Protein AF-A0A496S2B4-F1 (afdb_monomer_lite)

Foldseek 3Di:
DACVVLVVVLVCLVVDDDQADADDDDPVVVVVVVVLVVVVVVLVDDPVCPRVVSVVVSVVSSVCSCVVSVHHYDYDAAQDWDDPDPFKIKGWLDDHPVLSVQQVVQVVVVVVDVVVDDDDDPDDPDGSVQLRFTWIFIGGRNAGAEIEREQHFQVSVCNRQPQHEYQEYEQHPLQDPRRDDLVSCLSNLYQEYERADDDDPVPPNDPRSVVSCVVSNHFYHYPYDDPQQDQPFDDPDDDDDDDDDPDDDDVPDDDHDSVRSGPPD

Sequence (265 aa):
MDSDHIGGLVNVLKNIEVEYVVLNIPSNWDKWLEKRDYFRKLSEKTIYFGKFADNLSITEELLNVIENKRIALIPLFEGEDISHNEDFLLRVLSPTFERLEAAWADEVLERAVAEEILETAKASPTTPRNDASIILELIYKNKPYALFTSDASAGVIKEAIGNTSYEFLKIPHHGSKFGLDEELIKQIRPKTAYLSVGDNPYGHPATEVLEMLKNVGAKVYCSNRTKYCKRDCKYNGFGNLCHRKDKDPRPNWKPVDSKKCLYNL

pLDDT: mean 70.05, std 22.53, range [24.16, 98.38]

Secondary structure (DSSP, 8-state):
--HHHHHHHHHHHHHS--SEEE----TTHHHHHHHHHHHHHHGGG-GGGHHHHHHHHHHHHHHHHHHHHTPEEE---TT-EEEEETTEEEEEEE--HHHHHHHHHHHHHHHHHHTT--------SS-HHHHT--EEEEEETTEEEEEE-TT--HHHHHHHHSS---SEEEPGGGG-TTT--HHHHHHH--SEEEE---S-TT-PSPHHHHHHHHHTTPEEEESS--SSS----------------SS--STT-PPP-TTT-----

Structure (mmCIF, N/CA/C/O backbone):
data_AF-A0A496S2B4-F1
#
_entry.id   AF-A0A496S2B4-F1
#
loop_
_atom_site.group_PDB
_atom_site.id
_atom_site.type_symbol
_atom_site.label_atom_id
_atom_site.label_alt_id
_atom_site.label_comp_id
_atom_site.label_asym_id
_atom_site.label_entity_id
_atom_site.label_seq_id
_atom_site.pdbx_PDB_ins_code
_atom_site.Cartn_x
_atom_site.Cartn_y
_atom_site.Cartn_z
_atom_site.occupancy
_atom_site.B_iso_or_equiv
_atom_site.auth_seq_id
_atom_site.auth_comp_id
_atom_site.auth_asym_id
_atom_site.auth_atom_id
_atom_site.pdbx_PDB_model_num
ATOM 1 N N . MET A 1 1 ? 15.412 -2.937 -7.789 1.00 47.22 1 MET A N 1
ATOM 2 C CA . MET A 1 1 ? 14.319 -3.922 -7.596 1.00 47.22 1 MET A CA 1
ATOM 3 C C . MET A 1 1 ? 14.730 -4.885 -6.494 1.00 47.22 1 MET A C 1
ATOM 5 O O . MET A 1 1 ? 15.917 -5.148 -6.407 1.00 47.22 1 MET A O 1
ATOM 9 N N . ASP A 1 2 ? 13.814 -5.312 -5.625 1.00 53.03 2 ASP A N 1
ATOM 10 C CA . ASP A 1 2 ? 14.120 -6.186 -4.480 1.00 53.03 2 ASP A CA 1
ATOM 11 C C . ASP A 1 2 ? 13.471 -7.565 -4.688 1.00 53.03 2 ASP A C 1
ATOM 13 O O . ASP A 1 2 ? 12.367 -7.680 -5.233 1.00 53.03 2 ASP A O 1
ATOM 17 N N . SER A 1 3 ? 14.208 -8.607 -4.317 1.00 49.31 3 SER A N 1
ATOM 18 C CA . SER A 1 3 ? 13.884 -10.021 -4.523 1.00 49.31 3 SER A CA 1
ATOM 19 C C . SER A 1 3 ? 12.613 -10.466 -3.792 1.00 49.31 3 SER A C 1
ATOM 21 O O . SER A 1 3 ? 11.904 -11.364 -4.251 1.00 49.31 3 SER A O 1
ATOM 23 N N . ASP A 1 4 ? 12.290 -9.810 -2.681 1.00 57.53 4 ASP A N 1
ATOM 24 C CA . ASP A 1 4 ? 11.109 -10.059 -1.859 1.00 57.53 4 ASP A CA 1
ATOM 25 C C . ASP A 1 4 ? 9.802 -9.585 -2.526 1.00 57.53 4 ASP A C 1
ATOM 27 O O . ASP A 1 4 ? 8.779 -10.271 -2.440 1.00 57.53 4 ASP A O 1
ATOM 31 N N . HIS A 1 5 ? 9.845 -8.471 -3.259 1.00 64.69 5 HIS A N 1
ATOM 32 C CA . HIS A 1 5 ? 8.698 -7.885 -3.949 1.00 64.69 5 HIS A CA 1
ATOM 33 C C . HIS A 1 5 ? 8.348 -8.652 -5.231 1.00 64.69 5 HIS A C 1
ATOM 35 O O . HIS A 1 5 ? 7.208 -9.091 -5.414 1.00 64.69 5 HIS A O 1
ATOM 41 N N . ILE A 1 6 ? 9.331 -8.860 -6.114 1.00 69.44 6 ILE A N 1
ATOM 42 C CA . ILE A 1 6 ? 9.090 -9.487 -7.424 1.00 69.44 6 ILE A CA 1
ATOM 43 C C . ILE A 1 6 ? 8.905 -11.001 -7.276 1.00 69.44 6 ILE A C 1
ATOM 45 O O . ILE A 1 6 ? 7.971 -11.560 -7.850 1.00 69.44 6 ILE A O 1
ATOM 49 N N . GLY A 1 7 ? 9.710 -11.669 -6.441 1.00 69.25 7 GLY A N 1
ATOM 50 C CA . GLY A 1 7 ? 9.592 -13.115 -6.224 1.00 69.25 7 GLY A CA 1
ATOM 51 C C . GLY A 1 7 ? 8.238 -13.518 -5.624 1.00 69.25 7 GLY A C 1
ATOM 52 O O . GLY A 1 7 ? 7.653 -14.538 -6.003 1.00 69.25 7 GLY A O 1
ATOM 53 N N . GLY A 1 8 ? 7.687 -12.684 -4.733 1.00 74.50 8 GLY A N 1
ATOM 54 C CA . GLY A 1 8 ? 6.336 -12.855 -4.200 1.00 74.50 8 GLY A CA 1
ATOM 55 C C . GLY A 1 8 ? 5.264 -12.801 -5.292 1.00 74.50 8 GLY A C 1
ATOM 56 O O . GLY A 1 8 ? 4.424 -13.704 -5.368 1.00 74.50 8 GLY A O 1
ATOM 57 N N . LEU A 1 9 ? 5.328 -11.788 -6.164 1.00 80.25 9 LEU A N 1
ATOM 58 C CA . LEU A 1 9 ? 4.404 -11.622 -7.287 1.00 80.25 9 LEU A CA 1
ATOM 59 C C . LEU A 1 9 ? 4.507 -12.783 -8.285 1.00 80.25 9 LEU A C 1
ATOM 61 O O . LEU A 1 9 ? 3.483 -13.367 -8.632 1.00 80.25 9 LEU A O 1
ATOM 65 N N . VAL A 1 10 ? 5.720 -13.198 -8.669 1.00 79.38 10 VAL A N 1
ATOM 66 C CA . VAL A 1 10 ? 5.950 -14.378 -9.525 1.00 79.38 10 VAL A CA 1
ATOM 67 C C . VAL A 1 10 ? 5.238 -15.604 -8.959 1.00 79.38 10 VAL A C 1
ATOM 69 O O . VAL A 1 10 ? 4.511 -16.303 -9.669 1.00 79.38 10 VAL A O 1
ATOM 72 N N . ASN A 1 11 ? 5.402 -15.863 -7.660 1.00 81.06 11 ASN A N 1
ATOM 73 C CA . ASN A 1 11 ? 4.759 -17.001 -7.020 1.00 81.06 11 ASN A CA 1
ATOM 74 C C . ASN A 1 11 ? 3.223 -16.884 -7.034 1.00 81.06 11 ASN A C 1
ATOM 76 O O . ASN A 1 11 ? 2.545 -17.897 -7.208 1.00 81.06 11 ASN A O 1
ATOM 80 N N . VAL A 1 12 ? 2.659 -15.685 -6.865 1.00 82.38 12 VAL A N 1
ATOM 81 C CA . VAL A 1 12 ? 1.210 -15.461 -7.007 1.00 82.38 12 VAL A CA 1
ATOM 82 C C . VAL A 1 12 ? 0.761 -15.788 -8.430 1.00 82.38 12 VAL A C 1
ATOM 84 O O . VAL A 1 12 ? -0.117 -16.634 -8.603 1.00 82.38 12 VAL A O 1
ATOM 87 N N . LEU A 1 13 ? 1.413 -15.213 -9.442 1.00 81.19 13 LEU A N 1
ATOM 88 C CA . LEU A 1 13 ? 1.039 -15.387 -10.847 1.00 81.19 13 LEU A CA 1
ATOM 89 C C . LEU A 1 13 ? 1.197 -16.822 -11.338 1.00 81.19 13 LEU A C 1
ATOM 91 O O . LEU A 1 13 ? 0.447 -17.258 -12.203 1.00 81.19 13 LEU A O 1
ATOM 95 N N . LYS A 1 14 ? 2.120 -17.605 -10.773 1.00 81.38 14 LYS A N 1
ATOM 96 C CA . LYS A 1 14 ? 2.219 -19.039 -11.079 1.00 81.38 14 LYS A CA 1
ATOM 97 C C . LYS A 1 14 ? 1.013 -19.831 -10.575 1.00 81.38 14 LYS A C 1
ATOM 99 O O . LYS A 1 14 ? 0.547 -20.722 -11.282 1.00 81.38 14 LYS A O 1
ATOM 104 N N . ASN A 1 15 ? 0.484 -19.488 -9.399 1.00 83.94 15 ASN A N 1
ATOM 105 C CA . ASN A 1 15 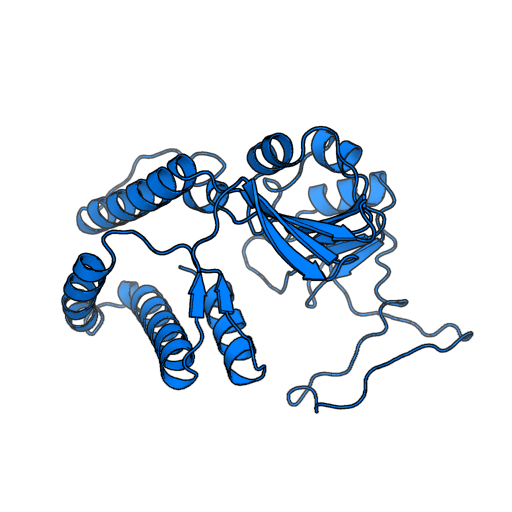? -0.509 -20.293 -8.674 1.00 83.94 15 ASN A CA 1
ATOM 106 C C . ASN A 1 15 ? -1.960 -19.784 -8.784 1.00 83.94 15 ASN A C 1
ATOM 108 O O . ASN A 1 15 ? -2.895 -20.480 -8.362 1.00 83.94 15 ASN A O 1
ATOM 112 N N . ILE A 1 16 ? -2.148 -18.577 -9.318 1.00 84.81 16 ILE A N 1
ATOM 113 C CA . ILE A 1 16 ? -3.439 -17.902 -9.462 1.00 84.81 16 ILE A CA 1
ATOM 114 C C . ILE A 1 16 ? -3.603 -17.445 -10.915 1.00 84.81 16 ILE A C 1
ATOM 116 O O . ILE A 1 16 ? -2.633 -17.052 -11.563 1.00 84.81 16 ILE A O 1
ATOM 120 N N . GLU A 1 17 ? -4.826 -17.548 -11.430 1.00 82.44 17 GLU A N 1
ATOM 121 C CA . GLU A 1 17 ? -5.210 -16.935 -12.701 1.00 82.44 17 GLU A CA 1
ATOM 122 C C . GLU A 1 17 ? -5.647 -15.498 -12.441 1.00 82.44 17 GLU A C 1
ATOM 124 O O . GLU A 1 17 ? -6.458 -15.238 -11.551 1.00 82.44 17 GLU A O 1
ATOM 129 N N . VAL A 1 18 ? -5.070 -14.572 -13.198 1.00 84.69 18 VAL A N 1
ATOM 130 C CA . VAL A 1 18 ? -5.378 -13.146 -13.133 1.00 84.69 18 VAL A CA 1
ATOM 131 C C . VAL A 1 18 ? -5.631 -12.645 -14.544 1.00 84.69 18 VAL A C 1
ATOM 133 O O . VAL A 1 18 ? -5.028 -13.141 -15.494 1.00 84.69 18 VAL A O 1
ATOM 136 N N . GLU A 1 19 ? -6.523 -11.671 -14.673 1.00 78.62 19 GLU A N 1
ATOM 137 C CA . GLU A 1 19 ? -6.843 -11.051 -15.959 1.00 78.62 19 GLU A CA 1
ATOM 138 C C . GLU A 1 19 ? -5.743 -10.072 -16.392 1.00 78.62 19 GLU A C 1
ATOM 140 O O . GLU A 1 19 ? -5.282 -10.090 -17.533 1.00 78.62 19 GLU A O 1
ATOM 145 N N . TYR A 1 20 ? -5.263 -9.267 -15.446 1.00 81.19 20 TYR A N 1
ATOM 146 C CA . TYR A 1 20 ? -4.207 -8.292 -15.664 1.00 81.19 20 TYR A CA 1
ATOM 147 C C . TYR A 1 20 ? -3.290 -8.177 -14.446 1.00 81.19 20 TYR A C 1
ATOM 149 O O . TYR A 1 20 ? -3.643 -8.531 -13.317 1.00 81.19 20 TYR A O 1
ATOM 157 N N . VAL A 1 21 ? -2.093 -7.657 -14.693 1.00 82.50 21 VAL A N 1
ATOM 158 C CA . VAL A 1 21 ? -1.117 -7.250 -13.687 1.00 82.50 21 VAL A CA 1
ATOM 159 C C . VAL A 1 21 ? -0.884 -5.759 -13.842 1.00 82.50 21 VAL A C 1
ATOM 161 O O . VAL A 1 21 ? -0.595 -5.268 -14.931 1.00 82.50 21 VAL A O 1
ATOM 164 N N . VAL A 1 22 ? -0.997 -5.049 -12.725 1.00 81.75 22 VAL A N 1
ATOM 165 C CA . VAL A 1 22 ? -0.637 -3.638 -12.658 1.00 81.75 22 VAL A CA 1
ATOM 166 C C . VAL A 1 22 ? 0.867 -3.541 -12.475 1.00 81.75 22 VAL A C 1
ATOM 168 O O . VAL A 1 22 ? 1.400 -4.012 -11.467 1.00 81.75 22 VAL A O 1
ATOM 171 N N . LEU A 1 23 ? 1.547 -2.944 -13.448 1.00 79.69 23 LEU A N 1
ATOM 172 C CA . LEU A 1 23 ? 2.984 -2.716 -13.379 1.00 79.69 23 LEU A CA 1
ATOM 173 C C . LEU A 1 23 ? 3.340 -1.442 -14.144 1.00 79.69 23 LEU A C 1
ATOM 175 O O . LEU A 1 23 ? 3.203 -1.377 -15.363 1.00 79.69 23 LEU A O 1
ATOM 179 N N . ASN A 1 24 ? 3.830 -0.432 -13.429 1.00 76.88 24 ASN A N 1
ATOM 180 C CA . ASN A 1 24 ? 4.366 0.770 -14.051 1.00 76.88 24 ASN A CA 1
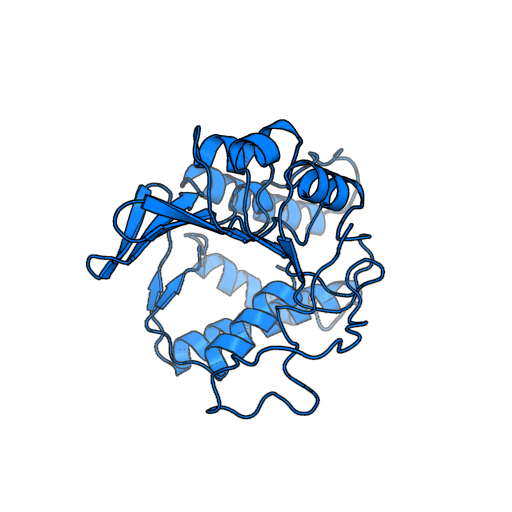ATOM 181 C C . ASN A 1 24 ? 5.783 0.490 -14.572 1.00 76.88 24 ASN A C 1
ATOM 183 O O . ASN A 1 24 ? 6.720 0.309 -13.793 1.00 76.88 24 ASN A O 1
ATOM 187 N N . ILE A 1 25 ? 5.927 0.453 -15.897 1.00 67.06 25 ILE A N 1
ATOM 188 C CA . ILE A 1 25 ? 7.191 0.205 -16.598 1.00 67.06 25 ILE A CA 1
ATOM 189 C C . ILE A 1 25 ? 7.622 1.496 -17.319 1.00 67.06 25 ILE A C 1
ATOM 191 O O . ILE A 1 25 ? 6.765 2.130 -17.939 1.00 67.06 25 ILE A O 1
ATOM 195 N N . PRO A 1 26 ? 8.912 1.892 -17.269 1.00 61.22 26 PRO A N 1
ATOM 196 C CA . PRO A 1 26 ? 9.423 3.046 -18.006 1.00 61.22 26 PRO A CA 1
ATOM 197 C C . PRO A 1 26 ? 9.075 3.009 -19.496 1.00 61.22 26 PRO A C 1
ATOM 199 O O . PRO A 1 26 ? 9.214 1.978 -20.148 1.00 61.22 26 PRO A O 1
ATOM 202 N N . SER A 1 27 ? 8.716 4.156 -20.071 1.00 53.12 27 SER A N 1
ATOM 203 C CA . SER A 1 27 ? 8.387 4.289 -21.502 1.00 53.12 27 SER A CA 1
ATOM 204 C C . SER A 1 27 ? 9.558 3.973 -22.448 1.00 53.12 27 SER A C 1
ATOM 206 O O . SER A 1 27 ? 9.348 3.678 -23.621 1.00 53.12 27 SER A O 1
ATOM 208 N N . ASN A 1 28 ? 10.799 3.996 -21.952 1.00 53.78 28 ASN A N 1
ATOM 209 C CA . ASN A 1 28 ? 12.019 3.640 -22.683 1.00 53.78 28 ASN A CA 1
ATOM 210 C C . ASN A 1 28 ? 12.482 2.190 -22.435 1.00 53.78 28 ASN A C 1
ATOM 212 O O . ASN A 1 28 ? 13.660 1.882 -22.641 1.00 53.78 28 ASN A O 1
ATOM 216 N N . TRP A 1 29 ? 11.576 1.314 -21.993 1.00 53.66 29 TRP A N 1
ATOM 217 C CA . TRP A 1 29 ? 11.850 -0.081 -21.643 1.00 53.66 29 TRP A CA 1
ATOM 218 C C . TRP A 1 29 ? 12.664 -0.848 -22.690 1.00 53.66 29 TRP A C 1
ATOM 220 O O . TRP A 1 29 ? 13.588 -1.577 -22.335 1.00 53.66 29 TRP A O 1
ATOM 230 N N . ASP A 1 30 ? 12.407 -0.625 -23.977 1.00 49.78 30 ASP A N 1
ATOM 231 C CA . ASP A 1 30 ? 13.128 -1.307 -25.058 1.00 49.78 30 ASP A CA 1
ATOM 232 C C . ASP A 1 30 ? 14.641 -1.017 -25.027 1.00 49.78 30 ASP A C 1
ATOM 234 O O . ASP A 1 30 ? 15.461 -1.921 -25.175 1.00 49.78 30 ASP A O 1
ATOM 238 N N . LYS A 1 31 ? 15.040 0.222 -24.703 1.00 51.59 31 LYS A N 1
ATOM 239 C CA . LYS A 1 31 ? 16.458 0.591 -24.517 1.00 51.59 31 LYS A CA 1
ATOM 240 C C . LYS A 1 31 ? 17.057 -0.020 -23.248 1.00 51.59 31 LYS A C 1
ATOM 242 O O . LYS A 1 31 ? 18.268 -0.229 -23.160 1.00 51.59 31 LYS A O 1
ATOM 247 N N . TRP A 1 32 ? 16.224 -0.294 -22.246 1.00 49.62 32 TRP A N 1
ATOM 248 C CA . TRP A 1 32 ? 16.636 -0.979 -21.023 1.00 49.62 32 TRP A CA 1
ATOM 249 C C . TRP A 1 32 ? 16.891 -2.473 -21.283 1.00 49.62 32 TRP A C 1
ATOM 251 O O . TRP A 1 32 ? 17.892 -3.010 -20.806 1.00 49.62 32 TRP A O 1
ATOM 261 N N . LEU A 1 33 ? 16.059 -3.122 -22.107 1.00 49.50 33 LEU A N 1
ATOM 262 C CA . LEU A 1 33 ? 16.257 -4.503 -22.568 1.00 49.50 33 LEU A CA 1
ATOM 263 C C . LEU A 1 33 ? 17.543 -4.675 -23.396 1.00 49.50 33 LEU A C 1
ATOM 265 O O . LEU A 1 33 ? 18.209 -5.700 -23.283 1.00 49.50 33 LEU A O 1
ATOM 269 N N . GLU A 1 34 ? 17.955 -3.672 -24.172 1.00 48.75 34 GLU A N 1
ATOM 270 C CA . GLU A 1 34 ? 19.254 -3.702 -24.862 1.00 48.75 34 GLU A CA 1
ATOM 271 C C . GLU A 1 34 ? 20.436 -3.622 -23.878 1.00 48.75 34 GLU A C 1
ATOM 273 O O . GLU A 1 34 ? 21.398 -4.389 -23.979 1.00 48.75 34 GLU A O 1
ATOM 278 N N . LYS A 1 35 ? 20.354 -2.746 -22.865 1.00 45.81 35 LYS A N 1
ATOM 279 C CA . LYS A 1 35 ? 21.366 -2.668 -21.794 1.00 45.81 35 LYS A CA 1
ATOM 280 C C . LYS A 1 35 ? 21.403 -3.936 -20.926 1.00 45.81 35 LYS A C 1
ATOM 282 O O . LYS A 1 35 ? 22.467 -4.301 -20.427 1.00 45.81 35 LYS A O 1
ATOM 287 N N . ARG A 1 36 ? 20.285 -4.650 -20.770 1.00 49.75 36 ARG A N 1
ATOM 288 C CA . ARG A 1 36 ? 20.196 -5.933 -20.043 1.00 49.75 36 ARG A CA 1
ATOM 289 C C . ARG A 1 36 ? 21.155 -6.987 -20.597 1.00 49.75 36 ARG A C 1
ATOM 291 O O . ARG A 1 36 ? 21.875 -7.619 -19.824 1.00 49.75 36 ARG A O 1
ATOM 298 N N . ASP A 1 37 ? 21.198 -7.166 -21.916 1.00 49.78 37 ASP A N 1
ATOM 299 C CA . ASP A 1 37 ? 22.051 -8.182 -22.551 1.00 49.78 37 ASP A CA 1
ATOM 300 C C . ASP A 1 37 ? 23.546 -7.887 -22.359 1.00 49.78 37 ASP A C 1
ATOM 302 O O . ASP A 1 37 ? 24.372 -8.805 -22.299 1.00 49.78 37 ASP A O 1
ATOM 306 N N . TYR A 1 38 ? 23.889 -6.606 -22.219 1.00 48.81 38 TYR A N 1
ATOM 307 C CA . TYR A 1 38 ? 25.222 -6.147 -21.850 1.00 48.81 38 TYR A CA 1
ATOM 308 C C . TYR A 1 38 ? 25.553 -6.489 -20.387 1.00 48.81 38 TYR A C 1
ATOM 310 O O . TYR A 1 38 ? 26.581 -7.117 -20.126 1.00 48.81 38 TYR A O 1
ATOM 318 N N . PHE A 1 39 ? 24.664 -6.182 -19.436 1.00 42.75 39 PHE A N 1
ATOM 319 C CA . PHE A 1 39 ? 24.902 -6.476 -18.018 1.00 42.75 39 PHE A CA 1
ATOM 320 C C . PHE A 1 39 ? 24.910 -7.972 -17.682 1.00 42.75 39 PHE A C 1
ATOM 322 O O . PHE A 1 39 ? 25.701 -8.392 -16.838 1.00 42.75 39 PHE A O 1
ATOM 329 N N . ARG A 1 40 ? 24.112 -8.795 -18.377 1.00 46.81 40 ARG A N 1
ATOM 330 C CA . ARG A 1 40 ? 24.132 -10.262 -18.232 1.00 46.81 40 ARG A CA 1
ATOM 331 C C . ARG A 1 40 ? 25.516 -10.858 -18.512 1.00 46.81 40 ARG A C 1
ATOM 333 O O . ARG A 1 40 ? 25.906 -11.829 -17.880 1.00 46.81 40 ARG A O 1
ATOM 340 N N . LYS A 1 41 ? 26.278 -10.266 -19.439 1.00 51.97 41 LYS A N 1
ATOM 341 C CA . LYS A 1 41 ? 27.656 -10.686 -19.760 1.00 51.97 41 LYS A CA 1
ATOM 342 C C . LYS A 1 41 ? 28.693 -10.186 -18.744 1.00 51.97 41 LYS A C 1
ATOM 344 O O . LYS A 1 41 ? 29.795 -10.724 -18.680 1.00 51.97 41 LYS A O 1
ATOM 349 N N . LEU A 1 42 ? 28.367 -9.140 -17.983 1.00 43.81 42 LEU A N 1
ATOM 350 C CA . LEU A 1 42 ? 29.233 -8.534 -16.964 1.00 43.81 42 LEU A CA 1
ATOM 351 C C . LEU A 1 42 ? 29.069 -9.189 -15.587 1.00 43.81 42 LEU A C 1
ATOM 353 O O . LEU A 1 42 ? 30.055 -9.326 -14.861 1.00 43.81 42 LEU A O 1
ATOM 357 N N . SER A 1 43 ? 27.858 -9.634 -15.240 1.00 44.72 43 SER A N 1
ATOM 358 C CA . SER A 1 43 ? 27.559 -10.230 -13.933 1.00 44.72 43 SER A CA 1
ATOM 359 C C . SER A 1 43 ? 28.255 -11.568 -13.667 1.00 44.72 43 SER A C 1
ATOM 361 O O . SER A 1 43 ? 28.411 -11.951 -12.511 1.00 44.72 43 SER A O 1
ATOM 363 N N . GLU A 1 44 ? 28.757 -12.242 -14.703 1.00 48.91 44 GLU A N 1
ATOM 364 C CA . GLU A 1 44 ? 29.543 -13.477 -14.587 1.00 48.91 44 GLU A CA 1
ATOM 365 C C . GLU A 1 44 ? 30.938 -13.266 -13.949 1.00 48.91 44 GLU A C 1
ATOM 367 O O . GLU A 1 44 ? 31.631 -14.244 -13.674 1.00 48.91 44 GLU A O 1
ATOM 372 N N . LYS A 1 45 ? 31.380 -12.016 -13.704 1.00 42.62 45 LYS A N 1
ATOM 373 C CA . LYS A 1 45 ? 32.781 -11.704 -13.342 1.00 42.62 45 LYS A CA 1
ATOM 374 C C . LYS A 1 45 ? 33.041 -11.088 -11.954 1.00 42.62 45 LYS A C 1
ATOM 376 O O . LYS A 1 45 ? 34.208 -11.050 -11.565 1.00 42.62 45 LYS A O 1
ATOM 381 N N . THR A 1 46 ? 32.039 -10.661 -11.168 1.00 37.19 46 THR A N 1
ATOM 382 C CA . THR A 1 46 ? 32.303 -9.997 -9.861 1.00 37.19 46 THR A CA 1
ATOM 383 C C . THR A 1 46 ? 31.194 -10.195 -8.815 1.00 37.19 46 THR A C 1
ATOM 385 O O . THR A 1 46 ? 30.012 -10.106 -9.122 1.00 37.19 46 THR A O 1
ATOM 388 N N . ILE A 1 47 ? 31.570 -10.379 -7.540 1.00 38.91 47 ILE A N 1
ATOM 389 C CA . ILE A 1 47 ? 30.680 -10.729 -6.404 1.00 38.91 47 ILE A CA 1
ATOM 390 C C . ILE A 1 47 ? 29.581 -9.672 -6.129 1.00 38.91 47 ILE A C 1
ATOM 392 O O . ILE A 1 47 ? 28.474 -10.026 -5.726 1.00 38.91 47 ILE A O 1
ATOM 396 N N . TYR A 1 48 ? 29.834 -8.386 -6.407 1.00 39.00 48 TYR A N 1
ATOM 397 C CA . TYR A 1 48 ? 28.840 -7.302 -6.269 1.00 39.00 48 TYR A CA 1
ATOM 398 C C . TYR A 1 48 ? 27.688 -7.378 -7.293 1.00 39.00 48 TYR A C 1
ATOM 400 O O . TYR A 1 48 ? 26.633 -6.789 -7.067 1.00 39.00 48 TYR A O 1
ATOM 408 N N . PHE A 1 49 ? 27.839 -8.151 -8.376 1.00 40.38 49 PHE A N 1
ATOM 409 C CA . PHE A 1 49 ? 26.777 -8.368 -9.361 1.00 40.38 49 PHE A CA 1
ATOM 410 C C . PHE A 1 49 ? 25.804 -9.488 -8.987 1.00 40.38 49 PHE A C 1
ATOM 412 O O . PHE A 1 49 ? 24.799 -9.626 -9.671 1.00 40.38 49 PHE A O 1
ATOM 419 N N . GLY A 1 50 ? 26.041 -10.255 -7.915 1.00 41.47 50 GLY A N 1
ATOM 420 C CA . GLY A 1 50 ? 25.149 -11.350 -7.508 1.00 41.47 50 GLY A CA 1
ATOM 421 C C . GLY A 1 50 ? 23.715 -10.874 -7.262 1.00 41.47 50 GLY A C 1
ATOM 422 O O . GLY A 1 50 ? 22.805 -11.297 -7.960 1.00 41.47 50 GLY A O 1
ATOM 423 N N . LYS A 1 51 ? 23.519 -9.877 -6.382 1.00 42.19 51 LYS A N 1
ATOM 424 C CA . LYS A 1 51 ? 22.189 -9.279 -6.138 1.00 42.19 51 LYS A CA 1
ATOM 425 C C . LYS A 1 51 ? 21.572 -8.665 -7.395 1.00 42.19 51 LYS A C 1
ATOM 427 O O . LYS A 1 51 ? 20.360 -8.707 -7.569 1.00 42.19 51 LYS A O 1
ATOM 432 N N . PHE A 1 52 ? 22.388 -8.066 -8.260 1.00 43.03 52 PHE A N 1
ATOM 433 C CA . PHE A 1 52 ? 21.910 -7.481 -9.511 1.00 43.03 52 PHE A CA 1
ATOM 434 C C . PHE A 1 52 ? 21.434 -8.565 -10.490 1.00 43.03 52 PHE A C 1
ATOM 436 O O . PHE A 1 52 ? 20.351 -8.441 -11.053 1.00 43.03 52 PHE A O 1
ATOM 443 N N . ALA A 1 53 ? 22.202 -9.644 -10.642 1.00 48.75 53 ALA A N 1
ATOM 444 C CA . ALA A 1 53 ? 21.861 -10.802 -11.457 1.00 48.75 53 ALA A CA 1
ATOM 445 C C . ALA A 1 53 ? 20.650 -11.560 -10.901 1.00 48.75 53 ALA A C 1
ATOM 447 O O . ALA A 1 53 ? 19.785 -11.947 -11.677 1.00 48.75 53 ALA A O 1
ATOM 448 N N . ASP A 1 54 ? 20.544 -11.705 -9.579 1.00 54.84 54 ASP A N 1
ATOM 449 C CA . ASP A 1 54 ? 19.394 -12.321 -8.911 1.00 54.84 54 ASP A CA 1
ATOM 450 C C . ASP A 1 54 ? 18.121 -11.501 -9.156 1.00 54.84 54 ASP A C 1
ATOM 452 O O . ASP A 1 54 ? 17.101 -12.039 -9.583 1.00 54.84 54 ASP A O 1
ATOM 456 N N . ASN A 1 55 ? 18.187 -10.178 -8.973 1.00 58.78 55 ASN A N 1
ATOM 457 C CA . ASN A 1 55 ? 17.069 -9.282 -9.270 1.00 58.78 55 ASN A CA 1
ATOM 458 C C . ASN A 1 55 ? 16.682 -9.315 -10.753 1.00 58.78 55 ASN A C 1
ATOM 460 O O . ASN A 1 55 ? 15.496 -9.242 -11.082 1.00 58.78 55 ASN A O 1
ATOM 464 N N . LEU A 1 56 ? 17.665 -9.438 -11.647 1.00 60.38 56 LEU A N 1
ATOM 465 C CA . LEU A 1 56 ? 17.425 -9.540 -13.081 1.00 60.38 56 LEU A CA 1
ATOM 466 C C . LEU A 1 56 ? 16.772 -10.878 -13.451 1.00 60.38 56 LEU A C 1
ATOM 468 O O . LEU A 1 56 ? 15.766 -10.876 -14.149 1.00 60.38 56 LEU A O 1
ATOM 472 N N . SER A 1 57 ? 17.270 -11.987 -12.906 1.00 63.75 57 SER A N 1
ATOM 473 C CA . SER A 1 57 ? 16.729 -13.340 -13.089 1.00 63.75 57 SER A CA 1
ATOM 474 C C . SER A 1 57 ? 15.279 -13.447 -12.605 1.00 63.75 57 SER A C 1
ATOM 476 O O . SER A 1 57 ? 14.413 -13.956 -13.314 1.00 63.75 57 SER A O 1
ATOM 478 N N . ILE A 1 58 ? 14.970 -12.878 -11.435 1.00 66.31 58 ILE A N 1
ATOM 479 C CA . ILE A 1 58 ? 13.604 -12.856 -10.891 1.00 66.31 58 ILE A CA 1
ATOM 480 C C . ILE A 1 58 ? 12.679 -11.973 -11.752 1.00 66.31 58 ILE A C 1
ATOM 482 O O . ILE A 1 58 ? 11.505 -12.294 -11.946 1.00 66.31 58 ILE A O 1
ATOM 486 N N . THR A 1 59 ? 13.195 -10.871 -12.302 1.00 69.81 59 THR A N 1
ATOM 487 C CA . THR A 1 59 ? 12.431 -10.010 -13.220 1.00 69.81 59 THR A CA 1
ATOM 488 C C . THR A 1 59 ? 12.160 -10.719 -14.549 1.00 69.81 59 THR A C 1
ATOM 490 O O . THR A 1 59 ? 11.039 -10.669 -15.049 1.00 69.81 59 THR A O 1
ATOM 493 N N . GLU A 1 60 ? 13.142 -11.433 -15.101 1.00 71.31 60 GLU A N 1
ATOM 494 C CA . GLU A 1 60 ? 12.962 -12.278 -16.288 1.00 71.31 60 GLU A CA 1
ATOM 495 C C . GLU A 1 60 ? 11.918 -13.367 -16.041 1.00 71.31 60 GLU A C 1
ATOM 497 O O . GLU A 1 60 ? 11.046 -13.599 -16.875 1.00 71.31 60 GLU A O 1
ATOM 502 N N . GLU A 1 61 ? 11.951 -13.999 -14.870 1.00 80.38 61 GLU A N 1
ATOM 503 C CA . GLU A 1 61 ? 10.955 -14.988 -14.480 1.00 80.38 61 GLU A CA 1
ATOM 504 C C . GLU A 1 61 ? 9.538 -14.396 -14.438 1.00 80.38 61 GLU A C 1
ATOM 506 O O . GLU A 1 61 ? 8.601 -15.020 -14.941 1.00 80.38 61 GLU A O 1
ATOM 511 N N . LEU A 1 62 ? 9.374 -13.186 -13.893 1.00 80.19 62 LEU A N 1
ATOM 512 C CA . LEU A 1 62 ? 8.094 -12.477 -13.888 1.00 80.19 62 LEU A CA 1
ATOM 513 C C . LEU A 1 62 ? 7.572 -12.244 -15.306 1.00 80.19 62 LEU A C 1
ATOM 515 O O . LEU A 1 62 ? 6.430 -12.602 -15.602 1.00 80.19 62 LEU A O 1
ATOM 519 N N . LEU A 1 63 ? 8.409 -11.686 -16.180 1.00 78.19 63 LEU A N 1
ATOM 520 C CA . LEU A 1 63 ? 8.041 -11.393 -17.566 1.00 78.19 63 LEU A CA 1
ATOM 521 C C . LEU A 1 63 ? 7.682 -12.670 -18.327 1.00 78.19 63 LEU A C 1
ATOM 523 O O . LEU A 1 63 ? 6.650 -12.714 -18.989 1.00 78.19 63 LEU A O 1
ATOM 527 N N . ASN A 1 64 ? 8.460 -13.737 -18.141 1.00 80.56 64 ASN A N 1
ATOM 528 C CA . ASN A 1 64 ? 8.174 -15.040 -18.732 1.00 80.56 64 ASN A CA 1
ATOM 529 C C . ASN A 1 64 ? 6.824 -15.592 -18.258 1.00 80.56 64 ASN A C 1
ATOM 531 O O . ASN A 1 64 ? 6.084 -16.170 -19.050 1.00 80.56 64 ASN A O 1
ATOM 535 N N . VAL A 1 65 ? 6.472 -15.455 -16.974 1.00 83.62 65 VAL A N 1
ATOM 536 C CA . VAL A 1 65 ? 5.160 -15.905 -16.474 1.00 83.62 65 VAL A CA 1
ATOM 537 C C . VAL A 1 65 ? 4.028 -15.087 -17.095 1.00 83.62 65 VAL A C 1
ATOM 539 O O . VAL A 1 65 ? 3.026 -15.675 -17.502 1.00 83.62 65 VAL A O 1
ATOM 542 N N . ILE A 1 66 ? 4.189 -13.765 -17.192 1.00 78.00 66 ILE A N 1
ATOM 543 C CA . ILE A 1 66 ? 3.208 -12.863 -17.811 1.00 78.00 66 ILE A CA 1
ATOM 544 C C . ILE A 1 66 ? 2.995 -13.223 -19.284 1.00 78.00 66 ILE A C 1
ATOM 546 O O . ILE A 1 66 ? 1.855 -13.418 -19.701 1.00 78.00 66 ILE A O 1
ATOM 550 N N . GLU A 1 67 ? 4.076 -13.378 -20.050 1.00 77.88 67 GLU A N 1
ATOM 551 C CA . GLU A 1 67 ? 4.030 -13.704 -21.477 1.00 77.88 67 GLU A CA 1
ATOM 552 C C . GLU A 1 67 ? 3.418 -15.090 -21.719 1.00 77.88 67 GLU A C 1
ATOM 554 O O . GLU A 1 67 ? 2.460 -15.226 -22.483 1.00 77.88 67 GLU A O 1
ATOM 559 N N . ASN A 1 68 ? 3.894 -16.115 -21.003 1.00 84.06 68 ASN A N 1
ATOM 560 C CA . ASN A 1 68 ? 3.402 -17.487 -21.157 1.00 84.06 68 ASN A CA 1
ATOM 561 C C . ASN A 1 68 ? 1.918 -17.621 -20.807 1.00 84.06 68 ASN A C 1
ATOM 563 O O . ASN A 1 68 ? 1.200 -18.399 -21.436 1.00 84.06 68 ASN A O 1
ATOM 567 N N . LYS A 1 69 ? 1.449 -16.870 -19.804 1.00 85.62 69 LYS A N 1
ATOM 568 C CA . LYS A 1 69 ? 0.035 -16.849 -19.412 1.00 85.62 69 LYS A CA 1
ATOM 569 C C . LYS A 1 69 ? -0.794 -15.815 -20.178 1.00 85.62 69 LYS A C 1
ATOM 571 O O . LYS A 1 69 ? -2.001 -15.767 -19.965 1.00 85.62 69 LYS A O 1
ATOM 576 N N . ARG A 1 70 ? -0.178 -15.029 -21.071 1.00 82.44 70 ARG A N 1
ATOM 577 C CA . ARG A 1 70 ? -0.814 -13.936 -21.830 1.00 82.44 70 ARG A CA 1
ATOM 578 C C . ARG A 1 70 ? -1.576 -12.961 -20.928 1.00 82.44 70 ARG A C 1
ATOM 580 O O . ARG A 1 70 ? -2.685 -12.544 -21.250 1.00 82.44 70 ARG A O 1
ATOM 587 N N . ILE A 1 71 ? -0.984 -12.637 -19.782 1.00 78.62 71 ILE A N 1
ATOM 588 C CA . ILE A 1 71 ? -1.573 -11.717 -18.809 1.00 78.62 71 ILE A CA 1
ATOM 589 C C . ILE A 1 71 ? -1.397 -10.292 -19.329 1.00 78.62 71 ILE A C 1
ATOM 591 O O . ILE A 1 71 ? -0.296 -9.907 -19.725 1.00 78.62 71 ILE A O 1
ATOM 595 N N . ALA A 1 72 ? -2.468 -9.499 -19.319 1.00 76.31 72 ALA A N 1
ATOM 596 C CA . ALA A 1 72 ? -2.377 -8.102 -19.717 1.00 76.31 72 ALA A CA 1
ATOM 597 C C . ALA A 1 72 ? -1.560 -7.304 -18.690 1.00 76.31 72 ALA A C 1
ATOM 599 O O . ALA A 1 72 ? -1.771 -7.431 -17.484 1.00 76.31 72 ALA A O 1
ATOM 600 N N . LEU A 1 73 ? -0.638 -6.467 -19.164 1.00 73.31 73 LEU A N 1
ATOM 601 C CA . LEU A 1 73 ? 0.047 -5.490 -18.324 1.00 73.31 73 LEU A CA 1
ATOM 602 C C . LEU A 1 73 ? -0.613 -4.137 -18.504 1.00 73.31 73 LEU A C 1
ATOM 604 O O . LEU A 1 73 ? -0.701 -3.640 -19.626 1.00 73.31 73 LEU A O 1
ATOM 608 N N . ILE A 1 74 ? -1.060 -3.558 -17.395 1.00 76.00 74 ILE A N 1
ATOM 609 C CA . ILE A 1 74 ? -1.653 -2.227 -17.393 1.00 76.00 74 ILE A CA 1
ATOM 610 C C . ILE A 1 74 ? -0.817 -1.300 -16.504 1.00 76.00 74 ILE A C 1
ATOM 612 O O . ILE A 1 74 ? -0.539 -1.644 -15.348 1.00 76.00 74 ILE A O 1
ATOM 616 N N . PRO A 1 75 ? -0.366 -0.144 -17.015 1.00 76.81 75 PRO A N 1
ATOM 617 C CA . PRO A 1 75 ? 0.088 0.920 -16.139 1.00 76.81 75 PRO A CA 1
ATOM 618 C C . PRO A 1 75 ? -1.132 1.510 -15.426 1.00 76.81 75 PRO A C 1
ATOM 620 O O . PRO A 1 75 ? -2.217 1.537 -16.002 1.00 76.81 75 PRO A O 1
ATOM 623 N N . LEU A 1 76 ? -0.945 1.961 -14.185 1.00 81.44 76 LEU A N 1
ATOM 624 C CA . LEU A 1 76 ? -1.961 2.728 -13.472 1.00 81.44 76 LEU A CA 1
ATOM 625 C C . LEU A 1 76 ? -1.408 4.059 -12.980 1.00 81.44 76 LEU A C 1
ATOM 627 O O . LEU A 1 76 ? -0.263 4.128 -12.522 1.00 81.44 76 LEU A O 1
ATOM 631 N N . PHE A 1 77 ? -2.245 5.084 -13.047 1.00 87.12 77 PHE A N 1
ATOM 632 C CA . PHE A 1 77 ? -1.944 6.446 -12.635 1.00 87.12 77 PHE A CA 1
ATOM 633 C C . PHE A 1 77 ? -3.044 6.993 -11.734 1.00 87.12 77 PHE A C 1
ATOM 635 O O . PHE A 1 77 ? -4.184 6.526 -11.747 1.00 87.12 77 PHE A O 1
ATOM 642 N N . GLU A 1 78 ? -2.689 7.995 -10.936 1.00 91.75 78 GLU A N 1
ATOM 643 C CA . GLU A 1 78 ? -3.644 8.721 -10.108 1.00 91.75 78 GLU A CA 1
ATOM 644 C C . GLU A 1 78 ? -4.890 9.142 -10.909 1.00 91.75 78 GLU A C 1
ATOM 646 O O . GLU A 1 78 ? -4.797 9.680 -12.013 1.00 91.75 78 GLU A O 1
ATOM 651 N N . GLY A 1 79 ? -6.063 8.902 -10.322 1.00 90.62 79 GLY A N 1
ATOM 652 C CA . GLY A 1 79 ? -7.360 9.241 -10.902 1.00 90.62 79 GLY A CA 1
ATOM 653 C C . GLY A 1 79 ? -8.003 8.118 -11.715 1.00 90.62 79 GLY A C 1
ATOM 654 O O . GLY A 1 79 ? -9.177 8.236 -12.066 1.00 90.62 79 GLY A O 1
ATOM 655 N N . GLU A 1 80 ? -7.289 7.025 -11.987 1.00 91.00 80 GLU A N 1
ATOM 656 C CA . GLU A 1 80 ? -7.874 5.852 -12.632 1.00 91.00 80 GLU A CA 1
ATOM 657 C C . GLU A 1 80 ? -8.678 4.997 -11.644 1.00 91.00 80 GLU A C 1
ATOM 659 O O . GLU A 1 80 ? -8.293 4.793 -10.490 1.00 91.00 80 GLU A O 1
ATOM 664 N N . ASP A 1 81 ? -9.802 4.466 -12.126 1.00 93.19 81 ASP A N 1
ATOM 665 C CA . ASP A 1 81 ? -10.734 3.644 -11.362 1.00 93.19 81 ASP A CA 1
ATOM 666 C C . ASP A 1 81 ? -10.897 2.275 -12.052 1.00 93.19 81 ASP A C 1
ATOM 668 O O . ASP A 1 81 ? -11.185 2.183 -13.246 1.00 93.19 81 ASP A O 1
ATOM 672 N N . ILE A 1 82 ? -10.762 1.195 -11.284 1.00 90.12 82 ILE A N 1
ATOM 673 C CA . ILE A 1 82 ? -10.995 -0.185 -11.718 1.00 90.12 82 ILE A CA 1
ATOM 674 C C . ILE A 1 82 ? -12.244 -0.704 -11.007 1.00 90.12 82 ILE A C 1
ATOM 676 O O . ILE A 1 82 ? -12.221 -0.999 -9.809 1.00 90.12 82 ILE A O 1
ATOM 680 N N . SER A 1 83 ? -13.344 -0.846 -11.744 1.00 90.62 83 SER A N 1
ATOM 681 C CA . SER A 1 83 ? -14.578 -1.435 -11.218 1.00 90.62 83 SER A CA 1
ATOM 682 C C . SER A 1 83 ? -14.602 -2.941 -11.455 1.00 90.62 83 SER A C 1
ATOM 684 O O . SER A 1 83 ? -14.373 -3.407 -12.568 1.00 90.62 83 SER A O 1
ATOM 686 N N . HIS A 1 84 ? -14.912 -3.703 -10.406 1.00 85.00 84 HIS A N 1
ATOM 687 C CA . HIS A 1 84 ? -15.234 -5.124 -10.537 1.00 85.00 84 HIS A CA 1
ATOM 688 C C . HIS A 1 84 ? -16.748 -5.345 -10.670 1.00 85.00 84 HIS A C 1
ATOM 690 O O . HIS A 1 84 ? -17.192 -6.197 -11.435 1.00 85.00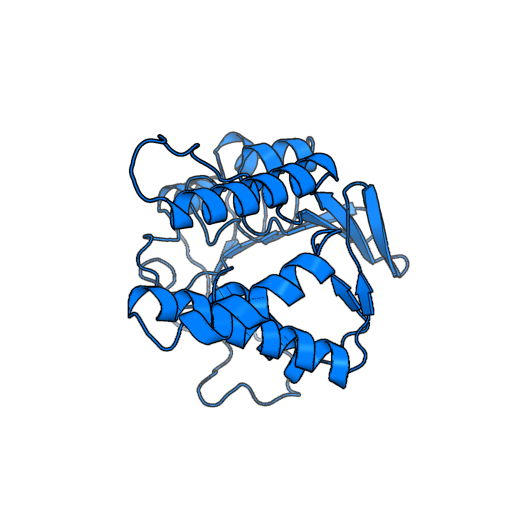 84 HIS A O 1
ATOM 696 N N . ASN A 1 85 ? -17.542 -4.586 -9.911 1.00 90.44 85 ASN A N 1
ATOM 697 C CA . ASN A 1 85 ? -19.002 -4.523 -9.995 1.00 90.44 85 ASN A CA 1
ATOM 698 C C . ASN A 1 85 ? -19.504 -3.236 -9.303 1.00 90.44 85 ASN A C 1
ATOM 700 O O . ASN A 1 85 ? -18.703 -2.406 -8.874 1.00 90.44 85 ASN A O 1
ATOM 704 N N . GLU A 1 86 ? -20.825 -3.083 -9.168 1.00 90.75 86 GLU A N 1
ATOM 705 C CA . GLU A 1 86 ? -21.472 -1.912 -8.548 1.00 90.75 86 GLU A CA 1
ATOM 706 C C . GLU A 1 86 ? -21.063 -1.642 -7.089 1.00 90.75 86 GLU A C 1
ATOM 708 O O . GLU A 1 86 ? -21.119 -0.503 -6.629 1.00 90.75 86 GLU A O 1
ATOM 713 N N . ASP A 1 87 ? -20.618 -2.673 -6.371 1.00 94.38 87 ASP A N 1
ATOM 714 C CA . ASP A 1 87 ? -20.240 -2.588 -4.964 1.00 94.38 87 ASP A CA 1
ATOM 715 C C . ASP A 1 87 ? -18.727 -2.456 -4.760 1.00 94.38 87 ASP A C 1
ATOM 717 O O . ASP A 1 87 ? -18.321 -2.066 -3.667 1.00 94.38 87 ASP A O 1
ATOM 721 N N . PHE A 1 88 ? -17.898 -2.791 -5.755 1.00 94.50 88 PHE A N 1
ATOM 722 C CA . PHE A 1 88 ? -16.442 -2.896 -5.618 1.00 94.50 88 PHE A CA 1
ATOM 723 C C . PHE A 1 88 ? -15.706 -2.075 -6.680 1.00 94.50 88 PHE A C 1
ATOM 725 O O . PHE A 1 88 ? -15.685 -2.428 -7.863 1.00 94.50 88 PHE A O 1
ATOM 732 N N . LEU A 1 89 ? -15.034 -1.023 -6.214 1.00 95.56 89 LEU A N 1
ATOM 733 C CA . LEU A 1 89 ? -14.231 -0.112 -7.021 1.00 95.56 89 LEU A CA 1
ATOM 734 C C . LEU A 1 89 ? -12.852 0.067 -6.376 1.00 95.56 89 LEU A C 1
ATOM 736 O O . LEU A 1 89 ? -12.755 0.339 -5.180 1.00 95.56 89 LEU A O 1
ATOM 740 N N . LEU A 1 90 ? -11.792 -0.087 -7.162 1.00 95.06 90 LEU A N 1
ATOM 741 C CA . LEU A 1 90 ? -10.430 0.261 -6.774 1.00 95.06 90 LEU A CA 1
ATOM 742 C C . LEU A 1 90 ? -10.056 1.583 -7.431 1.00 95.06 90 LEU A C 1
ATOM 744 O O . LEU A 1 90 ? -9.973 1.653 -8.652 1.00 95.06 90 LEU A O 1
ATOM 748 N N . ARG A 1 91 ? -9.804 2.602 -6.618 1.00 96.12 91 ARG A N 1
ATOM 749 C CA . ARG A 1 91 ? -9.312 3.901 -7.057 1.00 96.12 91 ARG A CA 1
ATOM 750 C C . ARG A 1 91 ? -7.808 3.987 -6.886 1.00 96.12 91 ARG A C 1
ATOM 752 O O . ARG A 1 91 ? -7.279 3.646 -5.827 1.00 96.12 91 ARG A O 1
ATOM 759 N N . VAL A 1 92 ? -7.128 4.481 -7.908 1.00 95.50 92 VAL A N 1
ATOM 760 C CA . VAL A 1 92 ? -5.694 4.750 -7.880 1.00 95.50 92 VAL A CA 1
ATOM 761 C C . VAL A 1 92 ? -5.481 6.176 -7.385 1.00 95.50 92 VAL A C 1
ATOM 763 O O . VAL A 1 92 ? -5.895 7.137 -8.028 1.00 95.50 92 VAL A O 1
ATOM 766 N N . LEU A 1 93 ? -4.842 6.319 -6.224 1.00 96.31 93 LEU A N 1
ATOM 767 C CA . LEU A 1 93 ? -4.542 7.622 -5.613 1.00 96.31 93 LEU A CA 1
ATOM 768 C C . LEU A 1 93 ? -3.092 8.075 -5.849 1.00 96.31 93 LEU A C 1
ATOM 770 O O . LEU A 1 93 ? -2.718 9.190 -5.516 1.00 96.31 93 LEU A O 1
ATOM 774 N N . SER A 1 94 ? -2.239 7.179 -6.340 1.00 94.62 94 SER A N 1
ATOM 775 C CA . SER A 1 94 ? -0.817 7.412 -6.612 1.00 94.62 94 SER A CA 1
ATOM 776 C C . SER A 1 94 ? -0.306 6.256 -7.479 1.00 94.62 94 SER A C 1
ATOM 778 O O . SER A 1 94 ? -0.833 5.146 -7.330 1.00 94.62 94 SER A O 1
ATOM 780 N N . PRO A 1 95 ? 0.723 6.450 -8.323 1.00 92.25 95 PRO A N 1
ATOM 781 C CA . PRO A 1 95 ? 1.488 7.686 -8.522 1.00 92.25 95 PRO A CA 1
ATOM 782 C C . PRO A 1 95 ? 0.878 8.639 -9.555 1.00 92.25 95 PRO A C 1
ATOM 784 O O . PRO A 1 95 ? 0.147 8.221 -10.452 1.00 92.25 95 PRO A O 1
ATOM 787 N N . THR A 1 96 ? 1.245 9.922 -9.468 1.00 88.94 96 THR A N 1
ATOM 788 C CA . THR A 1 96 ? 1.133 10.828 -10.620 1.00 88.94 96 THR A CA 1
ATOM 789 C C . THR A 1 96 ? 2.141 10.409 -11.691 1.00 88.94 96 THR A C 1
ATOM 791 O O . THR A 1 96 ? 3.129 9.719 -11.403 1.00 88.94 96 THR A O 1
ATOM 794 N N . PHE A 1 97 ? 1.940 10.865 -12.927 1.00 81.62 97 PHE A N 1
ATOM 795 C CA . PHE A 1 97 ? 2.918 10.641 -13.989 1.00 81.62 97 PHE A CA 1
ATOM 796 C C . PHE A 1 97 ? 4.285 11.257 -13.641 1.00 81.62 97 PHE A C 1
ATOM 798 O O . PHE A 1 97 ? 5.312 10.604 -13.796 1.00 81.62 97 PHE A O 1
ATOM 805 N N . GLU A 1 98 ? 4.308 12.458 -13.059 1.00 80.44 98 GLU A N 1
ATOM 806 C CA . GLU A 1 98 ? 5.535 13.177 -12.690 1.00 80.44 98 GLU A CA 1
ATOM 807 C C . GLU A 1 98 ? 6.329 12.455 -11.595 1.00 80.44 98 GLU A C 1
ATOM 809 O O . GLU A 1 98 ? 7.557 12.387 -11.657 1.00 80.44 98 GLU A O 1
ATOM 814 N N . ARG A 1 99 ? 5.649 11.885 -10.589 1.00 84.50 99 ARG A N 1
ATOM 815 C CA . ARG A 1 99 ? 6.302 11.076 -9.543 1.00 84.50 99 ARG A CA 1
ATOM 816 C C . ARG A 1 99 ? 6.947 9.835 -10.129 1.00 84.50 99 ARG A C 1
ATOM 818 O O . ARG A 1 99 ? 8.056 9.470 -9.743 1.00 84.50 99 ARG A O 1
ATOM 825 N N . LEU A 1 100 ? 6.248 9.199 -11.060 1.00 81.62 100 LEU A N 1
ATOM 826 C CA . LEU A 1 100 ? 6.748 8.017 -11.733 1.00 81.62 100 LEU A CA 1
ATOM 827 C C . LEU A 1 100 ? 7.956 8.347 -12.625 1.00 81.62 100 LEU A C 1
ATOM 829 O O . LEU A 1 100 ? 8.962 7.641 -12.561 1.00 81.62 100 LEU A O 1
ATOM 833 N N . GLU A 1 101 ? 7.912 9.448 -13.380 1.00 73.88 101 GLU A N 1
ATOM 834 C CA . GLU A 1 101 ? 9.062 9.932 -14.153 1.00 73.88 101 GLU A CA 1
ATOM 835 C C . GLU A 1 101 ? 10.257 10.279 -13.260 1.00 73.88 101 GLU A C 1
ATOM 837 O O . GLU A 1 101 ? 11.385 9.896 -13.574 1.00 73.88 101 GLU A O 1
ATOM 842 N N . ALA A 1 102 ? 10.028 10.946 -12.124 1.00 74.56 102 ALA A N 1
ATOM 843 C CA . ALA A 1 102 ? 11.081 11.264 -11.164 1.00 74.56 102 ALA A CA 1
ATOM 844 C C . ALA A 1 102 ? 11.737 9.996 -10.594 1.00 74.56 102 ALA A C 1
ATOM 846 O O . ALA A 1 102 ? 12.962 9.929 -10.502 1.00 74.56 102 ALA A O 1
ATOM 847 N N . ALA A 1 103 ? 10.946 8.968 -10.271 1.00 76.50 103 ALA A N 1
ATOM 848 C CA . ALA A 1 103 ? 11.465 7.678 -9.826 1.00 76.50 103 ALA A CA 1
ATOM 849 C C . ALA A 1 103 ? 12.310 6.978 -10.898 1.00 76.50 103 ALA A C 1
ATOM 851 O O . ALA A 1 103 ? 13.350 6.399 -10.585 1.00 76.50 103 ALA A O 1
ATOM 852 N N . TRP A 1 104 ? 11.895 7.044 -12.164 1.00 70.12 104 TRP A N 1
ATOM 853 C CA . TRP A 1 104 ? 12.670 6.476 -13.268 1.00 70.12 104 TRP A CA 1
ATOM 854 C C . TRP A 1 104 ? 13.959 7.254 -13.539 1.00 70.12 104 TRP A C 1
ATOM 856 O O . TRP A 1 104 ? 14.993 6.643 -13.808 1.00 70.12 104 TRP A O 1
ATOM 866 N N . ALA A 1 105 ? 13.923 8.584 -13.452 1.00 67.44 105 ALA A N 1
ATOM 867 C CA . ALA A 1 105 ? 15.104 9.426 -13.612 1.00 67.44 105 ALA A CA 1
ATOM 868 C C . ALA A 1 105 ? 16.136 9.174 -12.502 1.00 67.44 105 ALA A C 1
ATOM 870 O O . ALA A 1 105 ? 17.324 9.031 -12.796 1.00 67.44 105 ALA A O 1
ATOM 871 N N . ASP A 1 106 ? 15.678 9.061 -11.253 1.00 66.00 106 ASP A N 1
ATOM 872 C CA . ASP A 1 106 ? 16.508 8.722 -10.093 1.00 66.00 106 ASP A CA 1
ATOM 873 C C . ASP A 1 106 ? 17.171 7.349 -10.264 1.00 66.00 106 ASP A C 1
ATOM 875 O O . ASP A 1 106 ? 18.382 7.227 -10.116 1.00 66.00 106 ASP A O 1
ATOM 879 N N . GLU A 1 107 ? 16.425 6.334 -10.717 1.00 64.19 107 GLU A N 1
ATOM 880 C CA . GLU A 1 107 ? 16.990 5.005 -10.979 1.00 64.19 107 GLU A CA 1
ATOM 881 C C . GLU A 1 107 ? 18.055 5.022 -12.091 1.00 64.19 107 GLU A C 1
ATOM 883 O O . GLU A 1 107 ? 19.055 4.303 -12.017 1.00 64.19 107 GLU A O 1
ATOM 888 N N . VAL A 1 108 ? 17.872 5.837 -13.134 1.00 59.06 108 VAL A N 1
ATOM 889 C CA . VAL A 1 108 ? 18.880 6.002 -14.193 1.00 59.06 108 VAL A CA 1
ATOM 890 C C . VAL A 1 108 ? 20.132 6.694 -13.653 1.00 59.06 108 VAL A C 1
ATOM 892 O O . VAL A 1 108 ? 21.240 6.265 -13.981 1.00 59.06 108 VAL A O 1
ATOM 895 N N . LEU A 1 109 ? 19.971 7.727 -12.824 1.00 52.69 109 LEU A N 1
ATOM 896 C CA . LEU A 1 109 ? 21.085 8.468 -12.237 1.00 52.69 109 LEU A CA 1
ATOM 897 C C . LEU A 1 109 ? 21.851 7.622 -11.215 1.00 52.69 109 LEU A C 1
ATOM 899 O O . LEU A 1 109 ? 23.074 7.562 -11.296 1.00 52.69 109 LEU A O 1
ATOM 903 N N . GLU A 1 110 ? 21.163 6.909 -10.318 1.00 55.84 110 GLU A N 1
ATOM 904 C CA . GLU A 1 110 ? 21.789 5.950 -9.398 1.00 55.84 110 GLU A CA 1
ATOM 905 C C . GLU A 1 110 ? 22.628 4.925 -10.163 1.00 55.84 110 GLU A C 1
ATOM 907 O O . GLU A 1 110 ? 23.751 4.625 -9.765 1.00 55.84 110 GLU A O 1
ATOM 912 N N . ARG A 1 111 ? 22.123 4.414 -11.293 1.00 54.22 111 ARG A N 1
ATOM 913 C CA . ARG A 1 111 ? 22.858 3.455 -12.130 1.00 54.22 111 ARG A CA 1
ATOM 914 C C . ARG A 1 111 ? 24.066 4.081 -12.822 1.00 54.22 111 ARG A C 1
ATOM 916 O O . ARG A 1 111 ? 25.113 3.447 -12.856 1.00 54.22 111 ARG A O 1
ATOM 923 N N . ALA A 1 112 ? 23.942 5.303 -13.336 1.00 49.38 112 ALA A N 1
ATOM 924 C CA . ALA A 1 112 ? 25.055 6.018 -13.959 1.00 49.38 112 ALA A CA 1
ATOM 925 C C . ALA A 1 112 ? 26.159 6.363 -12.941 1.00 49.38 112 ALA A C 1
ATOM 927 O O . ALA A 1 112 ? 27.338 6.198 -13.226 1.00 49.38 112 ALA A O 1
ATOM 928 N N . VAL A 1 113 ? 25.785 6.770 -11.725 1.00 50.06 113 VAL A N 1
ATOM 929 C CA . VAL A 1 113 ? 26.733 7.087 -10.643 1.00 50.06 113 VAL A CA 1
ATOM 930 C C . VAL A 1 113 ? 27.339 5.815 -10.036 1.00 50.06 113 VAL A C 1
ATOM 932 O O . VAL A 1 113 ? 28.515 5.800 -9.672 1.00 50.06 113 VAL A O 1
ATOM 935 N N . ALA A 1 114 ? 26.581 4.715 -9.966 1.00 52.25 114 ALA A N 1
ATOM 936 C CA . ALA A 1 114 ? 27.105 3.406 -9.571 1.00 52.25 114 ALA A CA 1
ATOM 937 C C . ALA A 1 114 ? 28.144 2.858 -10.566 1.00 52.25 114 ALA A C 1
ATOM 939 O O . ALA A 1 114 ? 29.021 2.096 -10.160 1.00 52.25 114 ALA A O 1
ATOM 940 N N . GLU A 1 115 ? 28.082 3.262 -11.840 1.00 49.19 115 GLU A N 1
ATOM 941 C CA . GLU A 1 115 ? 29.126 2.985 -12.835 1.00 49.19 115 GLU A CA 1
ATOM 942 C C . GLU A 1 115 ? 30.407 3.819 -12.609 1.00 49.19 115 GLU A C 1
ATOM 944 O O . GLU A 1 115 ? 31.466 3.420 -13.091 1.00 49.19 115 GLU A O 1
ATOM 949 N N . GLU A 1 116 ? 30.354 4.912 -11.834 1.00 45.12 116 GLU A N 1
ATOM 950 C CA . GLU A 1 116 ? 31.465 5.871 -11.685 1.00 45.12 116 GLU A CA 1
ATOM 951 C C . GLU A 1 116 ? 32.117 5.926 -10.280 1.00 45.12 116 GLU A C 1
ATOM 953 O O . GLU A 1 116 ? 33.224 6.435 -10.162 1.00 45.12 116 GLU A O 1
ATOM 958 N N . ILE A 1 117 ? 31.500 5.345 -9.239 1.00 42.97 117 ILE A N 1
ATOM 959 C CA . ILE A 1 117 ? 31.958 5.256 -7.826 1.00 42.97 117 ILE A CA 1
ATOM 960 C C . ILE A 1 117 ? 32.587 6.549 -7.242 1.00 42.97 117 ILE A C 1
ATOM 962 O O . ILE A 1 117 ? 33.778 6.792 -7.396 1.00 42.97 117 ILE A O 1
ATOM 966 N N . LEU A 1 118 ? 31.851 7.273 -6.389 1.00 42.91 118 LEU A N 1
ATOM 967 C CA . LEU A 1 118 ? 32.119 7.448 -4.940 1.00 42.91 118 LEU A CA 1
ATOM 968 C C . LEU A 1 118 ? 31.269 8.591 -4.358 1.00 42.91 118 LEU A C 1
ATOM 970 O O . LEU A 1 118 ? 31.187 9.679 -4.912 1.00 42.91 118 LEU A O 1
ATOM 974 N N . GLU A 1 119 ? 30.687 8.294 -3.195 1.00 44.38 119 GLU A N 1
ATOM 975 C CA . GLU A 1 119 ? 30.373 9.181 -2.068 1.00 44.38 119 GLU A CA 1
ATOM 976 C C . GLU A 1 119 ? 30.101 10.666 -2.352 1.00 44.38 119 GLU A C 1
ATOM 978 O O . GLU A 1 119 ? 31.015 11.462 -2.532 1.00 44.38 119 GLU A O 1
ATOM 983 N N . THR A 1 120 ? 28.838 11.073 -2.206 1.00 35.75 120 THR A N 1
ATOM 984 C CA . THR A 1 120 ? 28.380 12.073 -1.214 1.00 35.75 120 THR A CA 1
ATOM 985 C C . THR A 1 120 ? 26.976 12.554 -1.580 1.00 35.75 120 THR A C 1
ATOM 987 O O . THR A 1 120 ? 26.783 13.598 -2.190 1.00 35.75 120 THR A O 1
ATOM 990 N N . ALA A 1 121 ? 25.951 11.829 -1.144 1.00 35.16 121 ALA A N 1
ATOM 991 C CA . ALA A 1 121 ? 24.617 12.407 -1.064 1.00 35.16 121 ALA A CA 1
ATOM 992 C C . ALA A 1 121 ? 23.989 11.978 0.256 1.00 35.16 121 ALA A C 1
ATOM 994 O O . ALA A 1 121 ? 23.799 10.792 0.521 1.00 35.16 121 ALA A O 1
ATOM 995 N N . LYS A 1 122 ? 23.700 12.956 1.120 1.00 32.59 122 LYS A N 1
ATOM 996 C CA . LYS A 1 122 ? 22.784 12.744 2.239 1.00 32.59 122 LYS A CA 1
ATOM 997 C C . LYS A 1 122 ? 21.438 12.379 1.621 1.00 32.59 122 LYS A C 1
ATOM 999 O O . LYS A 1 122 ? 20.771 13.253 1.074 1.00 32.59 122 LYS A O 1
ATOM 1004 N N . ALA A 1 123 ? 21.097 11.095 1.663 1.00 35.12 123 ALA A N 1
ATOM 1005 C CA . ALA A 1 123 ? 19.834 10.594 1.154 1.00 35.12 123 ALA A CA 1
ATOM 1006 C C . ALA A 1 123 ? 18.676 11.343 1.825 1.00 35.12 123 ALA A C 1
ATOM 1008 O O . ALA A 1 123 ? 18.667 11.532 3.047 1.00 35.12 123 ALA A O 1
ATOM 1009 N N . SER A 1 124 ? 17.710 11.771 1.012 1.00 38.47 124 SER A N 1
ATOM 1010 C CA . SER A 1 124 ? 16.386 12.142 1.500 1.00 38.47 124 SER A CA 1
ATOM 1011 C C . SER A 1 124 ? 15.855 11.006 2.396 1.00 38.47 124 SER A C 1
ATOM 1013 O O . SER A 1 124 ? 16.162 9.838 2.141 1.00 38.47 124 SER A O 1
ATOM 1015 N N . PRO A 1 125 ? 15.085 11.296 3.464 1.00 47.22 125 PRO A N 1
ATOM 1016 C CA . PRO A 1 125 ? 14.502 10.255 4.317 1.00 47.22 125 PRO A CA 1
ATOM 1017 C C . PRO A 1 125 ? 13.610 9.259 3.547 1.00 47.22 125 PRO A C 1
ATOM 1019 O O . PRO A 1 125 ? 13.286 8.196 4.078 1.00 47.22 125 PRO A O 1
ATOM 1022 N N . THR A 1 126 ? 13.241 9.585 2.303 1.00 56.56 126 THR A N 1
ATOM 1023 C CA . THR A 1 126 ? 12.502 8.752 1.347 1.00 56.56 126 THR A CA 1
ATOM 1024 C C . THR A 1 126 ? 13.177 8.807 -0.027 1.00 56.56 126 THR A C 1
ATOM 1026 O O . THR A 1 126 ? 13.840 9.789 -0.359 1.00 56.56 126 THR A O 1
ATOM 1029 N N . THR A 1 127 ? 13.025 7.754 -0.833 1.00 73.19 127 THR A N 1
ATOM 1030 C CA . THR A 1 127 ? 13.510 7.736 -2.221 1.00 73.19 127 THR A CA 1
ATOM 1031 C C . THR A 1 127 ? 12.377 8.120 -3.176 1.00 73.19 127 THR A C 1
ATOM 1033 O O . THR A 1 127 ? 11.231 7.732 -2.921 1.00 73.19 127 THR A O 1
ATOM 1036 N N . PRO A 1 128 ? 12.673 8.782 -4.311 1.00 73.75 128 PRO A N 1
ATOM 1037 C CA . PRO A 1 128 ? 11.711 8.972 -5.400 1.00 73.75 128 PRO A CA 1
ATOM 1038 C C . PRO A 1 128 ? 10.981 7.674 -5.780 1.00 73.75 128 PRO A C 1
ATOM 1040 O O . PRO A 1 128 ? 9.781 7.677 -6.035 1.00 73.75 128 PRO A O 1
ATOM 1043 N N . ARG A 1 129 ? 11.677 6.531 -5.704 1.00 77.50 129 ARG A N 1
ATOM 1044 C CA . ARG A 1 129 ? 11.103 5.193 -5.901 1.00 77.50 129 ARG A CA 1
ATOM 1045 C C . ARG A 1 129 ? 9.965 4.851 -4.932 1.00 77.50 129 ARG A C 1
ATOM 1047 O O . ARG A 1 129 ? 8.966 4.284 -5.363 1.00 77.50 129 ARG A O 1
ATOM 1054 N N . ASN A 1 130 ? 10.105 5.161 -3.644 1.00 84.00 130 ASN A N 1
ATOM 1055 C CA . ASN A 1 130 ? 9.040 4.919 -2.667 1.00 84.00 130 ASN A CA 1
ATOM 1056 C C . ASN A 1 130 ? 7.879 5.892 -2.865 1.00 84.00 130 ASN A C 1
ATOM 1058 O O . ASN A 1 130 ? 6.725 5.497 -2.703 1.00 84.00 130 ASN A O 1
ATOM 1062 N N . ASP A 1 131 ? 8.175 7.133 -3.247 1.00 85.81 131 ASP A N 1
ATOM 1063 C CA . ASP A 1 131 ? 7.158 8.158 -3.479 1.00 85.81 131 ASP A CA 1
ATOM 1064 C C . ASP A 1 131 ? 6.361 7.920 -4.779 1.00 85.81 131 ASP A C 1
ATOM 1066 O O . ASP A 1 131 ? 5.228 8.379 -4.896 1.00 85.81 131 ASP A O 1
ATOM 1070 N N . ALA A 1 132 ? 6.884 7.106 -5.703 1.00 87.75 132 ALA A N 1
ATOM 1071 C CA . ALA A 1 132 ? 6.153 6.559 -6.851 1.00 87.75 132 ALA A CA 1
ATOM 1072 C C . ALA A 1 132 ? 5.358 5.270 -6.538 1.00 87.75 132 ALA A C 1
ATOM 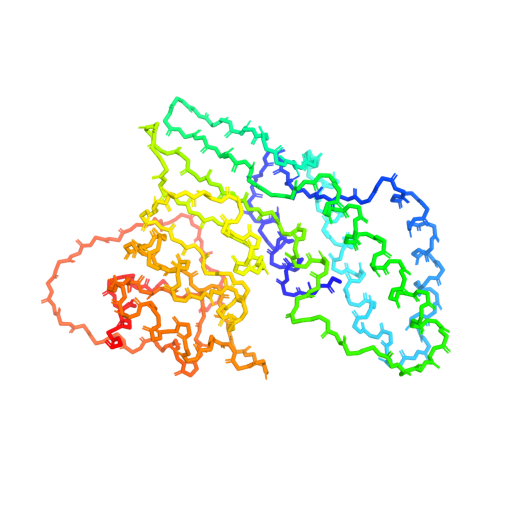1074 O O . ALA A 1 132 ? 4.936 4.550 -7.445 1.00 87.75 132 ALA A O 1
ATOM 1075 N N . SER A 1 133 ? 5.152 4.950 -5.258 1.00 91.19 133 SER A N 1
ATOM 1076 C CA . SER A 1 133 ? 4.332 3.812 -4.839 1.00 91.19 133 SER A CA 1
ATOM 1077 C C . SER A 1 133 ? 2.898 3.906 -5.357 1.00 91.19 133 SER A C 1
ATOM 1079 O O . SER A 1 133 ? 2.249 4.950 -5.253 1.00 91.19 133 SER A O 1
ATOM 1081 N N . ILE A 1 134 ? 2.371 2.768 -5.817 1.00 92.06 134 ILE A N 1
ATOM 1082 C CA . ILE A 1 134 ? 0.949 2.631 -6.126 1.00 92.06 134 ILE A CA 1
ATOM 1083 C C . ILE A 1 134 ? 0.162 2.649 -4.813 1.00 92.06 134 ILE A C 1
ATOM 1085 O O . ILE A 1 134 ? 0.349 1.771 -3.962 1.00 92.06 134 ILE A O 1
ATOM 1089 N N . ILE A 1 135 ? -0.722 3.635 -4.664 1.00 96.31 135 ILE A N 1
ATOM 1090 C CA . ILE A 1 135 ? -1.675 3.709 -3.553 1.00 96.31 135 ILE A CA 1
ATOM 1091 C C . ILE A 1 135 ? -3.060 3.398 -4.103 1.00 96.31 135 ILE A C 1
ATOM 1093 O O . ILE A 1 135 ? -3.536 4.077 -5.011 1.00 96.31 135 ILE A O 1
ATOM 1097 N N . LEU A 1 136 ? -3.701 2.378 -3.535 1.00 96.75 136 LEU A N 1
ATOM 1098 C CA . LEU A 1 136 ? -5.044 1.954 -3.919 1.00 96.75 136 LEU A CA 1
ATOM 1099 C C . LEU A 1 136 ? -6.021 2.185 -2.773 1.00 96.75 136 LEU A C 1
ATOM 1101 O O . LEU A 1 136 ? -5.812 1.703 -1.655 1.00 96.75 136 LEU A O 1
ATOM 1105 N N . GLU A 1 137 ? -7.119 2.857 -3.083 1.00 97.94 137 GLU A N 1
ATOM 1106 C CA . GLU A 1 137 ? -8.300 2.938 -2.238 1.00 97.94 137 GLU A CA 1
ATOM 1107 C C . GLU A 1 137 ? -9.343 1.931 -2.734 1.00 97.94 137 GLU A C 1
ATOM 1109 O O . GLU A 1 137 ? -9.755 1.942 -3.891 1.00 97.94 137 GLU A O 1
ATOM 1114 N N . LEU A 1 138 ? -9.792 1.049 -1.844 1.00 97.56 138 LEU A N 1
ATOM 1115 C CA . LEU A 1 138 ? -10.960 0.215 -2.082 1.00 97.56 138 LEU A CA 1
ATOM 1116 C C . LEU A 1 138 ? -12.201 0.953 -1.600 1.00 97.56 138 LEU A C 1
ATOM 1118 O O . LEU A 1 138 ? -12.382 1.155 -0.394 1.00 97.56 138 LEU A O 1
ATOM 1122 N N . ILE A 1 139 ? -13.084 1.261 -2.538 1.00 97.50 139 ILE A N 1
ATOM 1123 C CA . ILE A 1 139 ? -14.430 1.748 -2.283 1.00 97.50 139 ILE A CA 1
ATOM 1124 C C . ILE A 1 139 ? -15.366 0.537 -2.297 1.00 97.50 139 ILE A C 1
ATOM 1126 O O . ILE A 1 139 ? -15.484 -0.169 -3.300 1.00 97.50 139 ILE A O 1
ATOM 1130 N N . TYR A 1 140 ? -16.024 0.294 -1.161 1.00 97.00 140 TYR A N 1
ATOM 1131 C CA . TYR A 1 140 ? -17.025 -0.757 -1.002 1.00 97.00 140 TYR A CA 1
ATOM 1132 C C . TYR A 1 140 ? -18.388 -0.139 -0.696 1.00 97.00 140 TYR A C 1
ATOM 1134 O O . TYR A 1 140 ? -18.524 0.618 0.269 1.00 97.00 140 TYR A O 1
ATOM 1142 N N . LYS A 1 141 ? -19.405 -0.454 -1.505 1.00 95.81 141 LYS A N 1
ATOM 1143 C CA . LYS A 1 141 ? -20.765 0.110 -1.376 1.00 95.81 141 LYS A CA 1
ATOM 1144 C C . LYS A 1 141 ? -20.757 1.641 -1.313 1.00 95.81 141 LYS A C 1
ATOM 1146 O O . LYS A 1 141 ? -21.359 2.244 -0.419 1.00 95.81 141 LYS A O 1
ATOM 1151 N N . ASN A 1 142 ? -20.035 2.257 -2.251 1.00 94.31 142 ASN A N 1
ATOM 1152 C CA . ASN A 1 142 ? -19.859 3.709 -2.377 1.00 94.31 142 ASN A CA 1
ATOM 1153 C C . ASN A 1 142 ? -19.232 4.395 -1.148 1.00 94.31 142 ASN A C 1
ATOM 1155 O O . ASN A 1 142 ? -19.500 5.569 -0.889 1.00 94.31 142 ASN A O 1
ATOM 1159 N N . LYS A 1 143 ? -18.413 3.678 -0.365 1.00 96.12 143 LYS A N 1
ATOM 1160 C CA . LYS A 1 143 ? -17.668 4.240 0.772 1.00 96.12 143 LYS A CA 1
ATOM 1161 C C . LYS A 1 143 ? -16.209 3.777 0.776 1.00 96.12 143 LYS A C 1
ATOM 1163 O O . LYS A 1 143 ? -15.981 2.588 0.544 1.00 96.12 143 LYS A O 1
ATOM 1168 N N . PRO A 1 144 ? -15.246 4.658 1.103 1.00 97.06 144 PRO A N 1
ATOM 1169 C CA . PRO A 1 144 ? -13.877 4.254 1.411 1.00 97.06 144 PRO A CA 1
ATOM 1170 C C . PRO A 1 144 ? -13.862 3.143 2.461 1.00 97.06 144 PRO A C 1
ATOM 1172 O O . PRO A 1 144 ? -14.496 3.259 3.513 1.00 97.06 144 PRO A O 1
ATOM 1175 N N . TYR A 1 145 ? -13.182 2.040 2.159 1.00 97.44 145 TYR A N 1
ATOM 1176 C CA . TYR A 1 145 ? -13.173 0.853 3.011 1.00 97.44 145 TYR A CA 1
ATOM 1177 C C . TYR A 1 145 ? -11.760 0.416 3.376 1.00 97.44 145 TYR A C 1
ATOM 1179 O O . TYR A 1 145 ? -11.464 0.234 4.558 1.00 97.44 145 TYR A O 1
ATOM 1187 N N . ALA A 1 146 ? -10.880 0.260 2.388 1.00 98.06 146 ALA A N 1
ATOM 1188 C CA . ALA A 1 146 ? -9.508 -0.174 2.621 1.00 98.06 146 ALA A CA 1
ATOM 1189 C C . ALA A 1 146 ? -8.500 0.709 1.890 1.00 98.06 146 ALA A C 1
ATOM 1191 O O . ALA A 1 146 ? -8.771 1.167 0.785 1.00 98.06 146 ALA A O 1
ATOM 1192 N N . LEU A 1 147 ? -7.327 0.883 2.495 1.00 98.38 147 LEU A N 1
ATOM 1193 C CA . LEU A 1 147 ? -6.198 1.586 1.900 1.00 98.38 147 LEU A CA 1
ATOM 1194 C C . LEU A 1 147 ? -4.992 0.651 1.779 1.00 98.38 147 LEU A C 1
ATOM 1196 O O . LEU A 1 147 ? -4.553 0.046 2.766 1.00 98.38 147 LEU A O 1
ATOM 1200 N N . PHE A 1 148 ? -4.436 0.558 0.573 1.00 97.31 148 PHE A N 1
ATOM 1201 C CA . PHE A 1 148 ? -3.211 -0.176 0.273 1.00 97.31 148 PHE A CA 1
ATOM 1202 C C . PHE A 1 148 ? -2.134 0.804 -0.171 1.00 97.31 148 PHE A C 1
ATOM 1204 O 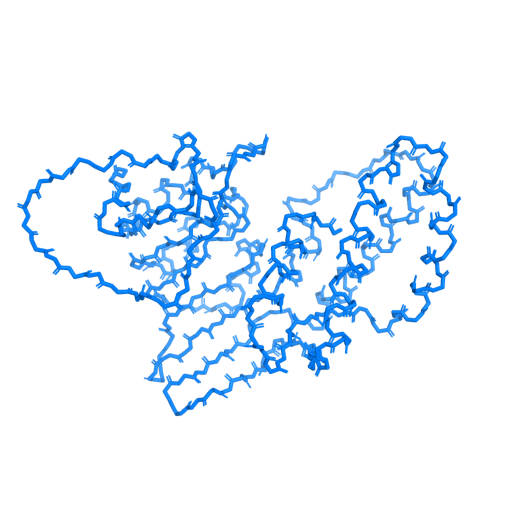O . PHE A 1 148 ? -2.244 1.409 -1.227 1.00 97.31 148 PHE A O 1
ATOM 1211 N N . THR A 1 149 ? -1.093 0.962 0.639 1.00 94.88 149 THR A N 1
ATOM 1212 C CA . THR A 1 149 ? -0.139 2.078 0.513 1.00 94.88 149 THR A CA 1
ATOM 1213 C C . THR A 1 149 ? 1.206 1.694 -0.094 1.00 94.88 149 THR A C 1
ATOM 1215 O O . THR A 1 149 ? 2.095 2.533 -0.184 1.00 94.88 149 THR A O 1
ATOM 1218 N N . SER A 1 150 ? 1.387 0.425 -0.483 1.00 91.62 150 SER A N 1
ATOM 1219 C CA . SER A 1 150 ? 2.689 -0.108 -0.907 1.00 91.62 150 SER A CA 1
ATOM 1220 C C . SER A 1 150 ? 3.801 0.322 0.073 1.00 91.62 150 SER A C 1
ATOM 1222 O O . SER A 1 150 ? 3.655 0.066 1.273 1.00 91.62 150 SER A O 1
ATOM 1224 N N . ASP A 1 151 ? 4.855 0.979 -0.397 1.00 91.81 151 ASP A N 1
ATOM 1225 C CA . ASP A 1 151 ? 5.979 1.460 0.407 1.00 91.81 151 ASP A CA 1
ATOM 1226 C C . ASP A 1 151 ? 6.029 2.991 0.479 1.00 91.81 151 ASP A C 1
ATOM 1228 O O . ASP A 1 151 ? 7.067 3.570 0.809 1.00 91.81 151 ASP A O 1
ATOM 1232 N N . ALA A 1 152 ? 4.889 3.633 0.196 1.00 92.62 152 ALA A N 1
ATOM 1233 C CA . ALA A 1 152 ? 4.736 5.076 0.204 1.00 92.62 152 ALA A CA 1
ATOM 1234 C C . ALA A 1 152 ? 5.113 5.676 1.561 1.00 92.62 152 ALA A C 1
ATOM 1236 O O . ALA A 1 152 ? 4.850 5.108 2.628 1.00 92.62 152 ALA A O 1
ATOM 1237 N N . SER A 1 153 ? 5.708 6.862 1.505 1.00 92.44 153 SER A N 1
ATOM 1238 C CA . SER A 1 153 ? 5.987 7.668 2.683 1.00 92.44 153 SER A CA 1
ATOM 1239 C C . SER A 1 153 ? 4.711 8.277 3.265 1.00 92.44 153 SER A C 1
ATOM 1241 O O . SER A 1 153 ? 3.704 8.438 2.572 1.00 92.44 153 SER A O 1
ATOM 1243 N N . ALA A 1 154 ? 4.759 8.671 4.542 1.00 93.38 154 ALA A N 1
ATOM 1244 C CA . ALA A 1 154 ? 3.618 9.314 5.195 1.00 93.38 154 ALA A CA 1
ATOM 1245 C C . ALA A 1 154 ? 3.138 10.573 4.442 1.00 93.38 154 ALA A C 1
ATOM 1247 O O . ALA A 1 154 ? 1.934 10.794 4.332 1.00 93.38 154 ALA A O 1
ATOM 1248 N N . GLY A 1 155 ? 4.062 11.365 3.883 1.00 92.62 155 GLY A N 1
ATOM 1249 C CA . GLY A 1 155 ? 3.738 12.564 3.102 1.00 92.62 155 GLY A CA 1
ATOM 1250 C C . GLY A 1 155 ? 2.928 12.246 1.846 1.00 92.62 155 GLY A C 1
ATOM 1251 O O . GLY A 1 155 ? 1.851 12.804 1.655 1.00 92.62 155 GLY A O 1
ATOM 1252 N N . VAL A 1 156 ? 3.382 11.270 1.055 1.00 93.38 156 VAL A N 1
ATOM 1253 C CA . VAL A 1 156 ? 2.673 10.834 -0.159 1.00 93.38 156 VAL A CA 1
ATOM 1254 C C . VAL A 1 156 ? 1.287 10.287 0.173 1.00 93.38 156 VAL A C 1
ATOM 1256 O O . VAL A 1 156 ? 0.323 10.600 -0.519 1.00 93.38 156 VAL A O 1
ATOM 1259 N N . ILE A 1 157 ? 1.155 9.524 1.264 1.00 96.12 157 ILE A N 1
ATOM 1260 C CA . ILE A 1 157 ? -0.148 8.998 1.687 1.00 96.12 157 ILE A CA 1
ATOM 1261 C C . ILE A 1 157 ? -1.090 10.137 2.100 1.00 96.12 157 ILE A C 1
ATOM 1263 O O . ILE A 1 157 ? -2.252 10.110 1.705 1.00 96.12 157 ILE A O 1
ATOM 1267 N N . LYS A 1 158 ? -0.621 11.137 2.864 1.00 95.00 158 LYS A N 1
ATOM 1268 C CA . LYS A 1 158 ? -1.445 12.292 3.277 1.00 95.00 158 LYS A CA 1
ATOM 1269 C C . LYS A 1 158 ? -1.990 13.063 2.082 1.00 95.00 158 LYS A C 1
ATOM 1271 O O . LYS A 1 158 ? -3.173 13.390 2.064 1.00 95.00 158 LYS A O 1
ATOM 1276 N N . GLU A 1 159 ? -1.135 13.330 1.099 1.00 93.12 159 GLU A N 1
ATOM 1277 C CA . GLU A 1 159 ? -1.536 14.017 -0.128 1.00 93.12 159 GLU A CA 1
ATOM 1278 C C . GLU A 1 159 ? -2.584 13.212 -0.904 1.00 93.12 159 GLU A C 1
ATOM 1280 O O . GLU A 1 159 ? -3.583 13.774 -1.343 1.00 93.12 159 GLU A O 1
ATOM 1285 N N . ALA A 1 160 ? -2.400 11.892 -0.989 1.00 93.81 160 ALA A N 1
ATOM 1286 C CA . ALA A 1 160 ? -3.269 10.990 -1.735 1.00 93.81 160 ALA A CA 1
ATOM 1287 C C . ALA A 1 160 ? -4.684 10.844 -1.137 1.00 93.81 160 ALA A C 1
ATOM 1289 O O . ALA A 1 160 ? -5.661 10.760 -1.876 1.00 93.81 160 ALA A O 1
ATOM 1290 N N . ILE A 1 161 ? -4.825 10.773 0.194 1.00 94.31 161 ILE A N 1
ATOM 1291 C CA . ILE A 1 161 ? -6.106 10.381 0.823 1.00 94.31 161 ILE A CA 1
ATOM 1292 C C . ILE A 1 161 ? -6.981 11.551 1.296 1.00 94.31 161 ILE A C 1
ATOM 1294 O O . ILE A 1 161 ? -8.108 11.317 1.749 1.00 94.31 161 ILE A O 1
ATOM 1298 N N . GLY A 1 162 ? -6.487 12.794 1.259 1.00 87.88 162 GLY A N 1
ATOM 1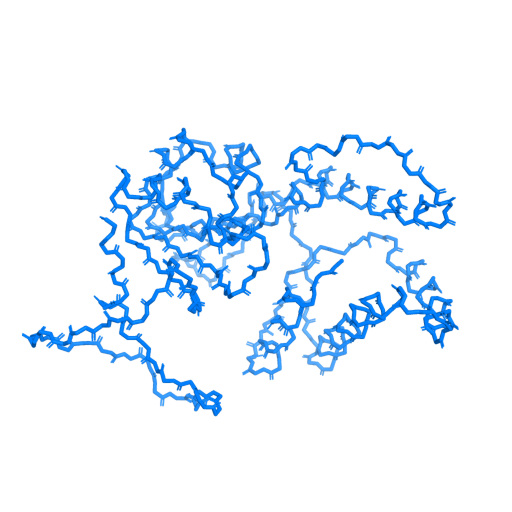299 C CA . GLY A 1 162 ? -7.215 13.955 1.784 1.00 87.88 162 GLY A CA 1
ATOM 1300 C C . GLY A 1 162 ? -7.566 13.784 3.266 1.00 87.88 162 GLY A C 1
ATOM 1301 O O . GLY A 1 162 ? -6.699 13.430 4.046 1.00 87.88 162 GLY A O 1
ATOM 1302 N N . ASN A 1 163 ? -8.826 13.995 3.672 1.00 89.81 163 ASN A N 1
ATOM 1303 C CA . ASN A 1 163 ? -9.310 13.762 5.047 1.00 89.81 163 ASN A CA 1
ATOM 1304 C C . ASN A 1 163 ? -10.244 12.536 5.115 1.00 89.81 163 ASN A C 1
ATOM 1306 O O . ASN A 1 163 ? -11.441 12.660 5.386 1.00 89.81 163 ASN A O 1
ATOM 1310 N N . THR A 1 164 ? -9.695 11.356 4.825 1.00 94.69 164 THR A N 1
ATOM 1311 C CA . THR A 1 164 ? -10.450 10.096 4.718 1.00 94.69 164 THR A CA 1
ATOM 1312 C C . THR A 1 164 ? -10.010 9.088 5.780 1.00 94.69 164 THR A C 1
ATOM 1314 O O . THR A 1 164 ? -8.819 8.961 6.070 1.00 94.69 164 THR A O 1
ATOM 1317 N N . SER A 1 165 ? -10.975 8.349 6.341 1.00 95.94 165 SER A N 1
ATOM 1318 C CA . SER A 1 165 ? -10.726 7.226 7.256 1.00 95.94 165 SER A CA 1
ATOM 1319 C C . SER A 1 165 ? -11.107 5.897 6.612 1.00 95.94 165 SER A C 1
ATOM 1321 O O . SER A 1 165 ? -11.952 5.854 5.719 1.00 95.94 165 SER A O 1
ATOM 1323 N N . TYR A 1 166 ? -10.484 4.815 7.077 1.00 97.50 166 TYR A N 1
ATOM 1324 C CA . TYR A 1 166 ? -10.589 3.498 6.450 1.00 97.50 166 TYR A CA 1
ATOM 1325 C C . TYR A 1 166 ? -10.838 2.412 7.497 1.00 97.50 166 TYR A C 1
ATOM 1327 O O . TYR A 1 166 ? -10.339 2.478 8.614 1.00 97.50 166 TYR A O 1
ATOM 1335 N N . GLU A 1 167 ? -11.586 1.369 7.148 1.00 95.44 167 GLU A N 1
ATOM 1336 C CA . GLU A 1 167 ? -11.776 0.203 8.020 1.00 95.44 167 GLU A CA 1
ATOM 1337 C C . GLU A 1 167 ? -10.509 -0.662 8.075 1.00 95.44 167 GLU A C 1
ATOM 1339 O O . GLU A 1 167 ? -10.169 -1.215 9.128 1.00 95.44 167 GLU A O 1
ATOM 1344 N N . PHE A 1 168 ? -9.796 -0.748 6.949 1.00 96.81 168 PHE A N 1
ATOM 1345 C CA . PHE A 1 168 ? -8.583 -1.540 6.784 1.00 96.81 168 PHE A CA 1
ATOM 1346 C C . PHE A 1 168 ? -7.422 -0.702 6.236 1.00 96.81 168 PHE A C 1
ATOM 1348 O O . PHE A 1 168 ? -7.577 0.029 5.263 1.00 96.81 168 PHE A O 1
ATOM 1355 N N . LEU A 1 169 ? -6.235 -0.875 6.814 1.00 97.44 169 LEU A N 1
ATOM 1356 C CA . LEU A 1 169 ? -4.986 -0.289 6.331 1.00 97.44 169 LEU A CA 1
ATOM 1357 C C . LEU A 1 169 ? -3.935 -1.386 6.126 1.00 97.44 169 LEU A C 1
ATOM 1359 O O . LEU A 1 169 ? -3.540 -2.049 7.087 1.00 97.44 169 LEU A O 1
ATOM 1363 N N . LYS A 1 170 ? -3.403 -1.541 4.908 1.00 95.88 170 LYS A N 1
ATOM 1364 C CA . LYS A 1 170 ? -2.100 -2.203 4.733 1.00 95.88 170 LYS A CA 1
ATOM 1365 C C . LYS A 1 170 ? -1.024 -1.217 5.166 1.00 95.88 170 LYS A C 1
ATOM 1367 O O . LYS A 1 170 ? -0.923 -0.133 4.604 1.00 95.88 170 LYS A O 1
ATOM 1372 N N . ILE A 1 171 ? -0.233 -1.586 6.166 1.00 93.19 171 ILE A N 1
ATOM 1373 C CA . ILE A 1 171 ? 0.809 -0.714 6.700 1.00 93.19 171 ILE A CA 1
ATOM 1374 C C . ILE A 1 171 ? 1.916 -0.541 5.652 1.00 93.19 171 ILE A C 1
ATOM 1376 O O . ILE A 1 171 ? 2.368 -1.546 5.083 1.00 93.19 171 ILE A O 1
ATOM 1380 N N . PRO A 1 172 ? 2.346 0.706 5.391 1.00 92.94 172 PRO A N 1
ATOM 1381 C CA . PRO A 1 172 ? 3.370 0.983 4.398 1.00 92.94 172 PRO A CA 1
ATOM 1382 C C . PRO A 1 172 ? 4.716 0.374 4.781 1.00 92.94 172 PRO A C 1
ATOM 1384 O O . PRO A 1 172 ? 5.063 0.304 5.965 1.00 92.94 172 PRO A O 1
ATOM 1387 N N . HIS A 1 173 ? 5.478 -0.050 3.770 1.00 89.62 173 HIS A N 1
ATOM 1388 C CA . HIS A 1 173 ? 6.911 -0.338 3.884 1.00 89.62 173 HIS A CA 1
ATOM 1389 C C . HIS A 1 173 ? 7.265 -1.241 5.072 1.00 89.62 173 HIS A C 1
ATOM 1391 O O . HIS A 1 173 ? 8.108 -0.917 5.908 1.00 89.62 173 HIS A O 1
ATOM 1397 N N . HIS A 1 174 ? 6.538 -2.350 5.212 1.00 87.69 174 HIS A N 1
ATOM 1398 C CA . HIS A 1 174 ? 6.734 -3.343 6.275 1.00 87.69 174 HIS A CA 1
ATOM 1399 C C . HIS A 1 174 ? 6.635 -2.802 7.722 1.00 87.69 174 HIS A C 1
ATOM 1401 O O . HIS A 1 174 ? 7.001 -3.500 8.669 1.00 87.69 174 HIS A O 1
ATOM 1407 N N . GLY A 1 175 ? 6.115 -1.586 7.922 1.00 85.62 175 GLY A N 1
ATOM 1408 C CA . GLY A 1 175 ? 6.126 -0.897 9.214 1.00 85.62 175 GLY A CA 1
ATOM 1409 C C . GLY A 1 175 ? 7.387 -0.069 9.466 1.00 85.62 175 GLY A C 1
ATOM 1410 O O . GLY A 1 175 ? 7.833 0.027 10.610 1.00 85.62 175 GLY A O 1
ATOM 1411 N N . SER A 1 176 ? 7.974 0.515 8.421 1.00 89.50 176 SER A N 1
ATOM 1412 C CA . SER A 1 176 ? 9.036 1.514 8.548 1.00 89.50 176 SER A CA 1
ATOM 1413 C C . SER A 1 176 ? 8.559 2.761 9.296 1.00 89.50 176 SER A C 1
ATOM 1415 O O . SER A 1 176 ? 7.431 3.220 9.115 1.00 89.50 176 SER A O 1
ATOM 1417 N N . LYS A 1 177 ? 9.456 3.370 10.081 1.00 86.44 177 LYS A N 1
ATOM 1418 C CA . LYS A 1 177 ? 9.195 4.620 10.819 1.00 86.44 177 LYS A CA 1
ATOM 1419 C C . LYS A 1 177 ? 8.894 5.829 9.922 1.00 86.44 177 LYS A C 1
ATOM 1421 O O . LYS A 1 177 ? 8.436 6.843 10.423 1.00 86.44 177 LYS A O 1
ATOM 1426 N N . PHE A 1 178 ? 9.185 5.735 8.622 1.00 88.69 178 PHE A N 1
ATOM 1427 C CA . PHE A 1 178 ? 8.926 6.797 7.642 1.00 88.69 178 PHE A CA 1
ATOM 1428 C C . PHE A 1 178 ? 7.595 6.621 6.894 1.00 88.69 178 PHE A C 1
ATOM 1430 O O . PHE A 1 178 ? 7.160 7.524 6.180 1.00 88.69 178 PHE A O 1
ATOM 1437 N N . GLY A 1 179 ? 6.950 5.457 7.031 1.00 88.62 179 GLY A N 1
ATOM 1438 C CA . GLY A 1 179 ? 5.693 5.163 6.343 1.00 88.62 179 GLY A CA 1
ATOM 1439 C C . GLY A 1 179 ? 4.464 5.746 7.043 1.00 88.62 179 GLY A C 1
ATOM 1440 O O . GLY A 1 179 ? 3.438 5.953 6.407 1.00 88.62 179 GLY A O 1
ATOM 1441 N N . LEU A 1 180 ? 4.545 6.021 8.347 1.00 92.44 180 LEU A N 1
ATOM 1442 C CA . LEU A 1 180 ? 3.444 6.570 9.137 1.00 92.44 180 LEU A CA 1
ATOM 1443 C C . LEU A 1 180 ? 3.941 7.650 10.094 1.00 92.44 180 LEU A C 1
ATOM 1445 O O . LEU A 1 180 ? 5.079 7.606 10.554 1.00 92.44 180 LEU A O 1
ATOM 1449 N N . ASP A 1 181 ? 3.041 8.565 10.439 1.00 95.06 181 ASP A N 1
ATOM 1450 C CA . ASP A 1 181 ? 3.205 9.511 11.535 1.00 95.06 181 ASP A CA 1
ATOM 1451 C C . ASP A 1 181 ? 1.895 9.674 12.327 1.00 95.06 181 ASP A C 1
ATOM 1453 O O . ASP A 1 181 ? 0.838 9.157 11.950 1.00 95.06 181 ASP A O 1
ATOM 1457 N N . GLU A 1 182 ? 1.987 10.373 13.459 1.00 95.06 182 GLU A N 1
ATOM 1458 C CA . GLU A 1 182 ? 0.893 10.565 14.418 1.00 95.06 182 GLU A CA 1
ATOM 1459 C C . GLU A 1 182 ? -0.331 11.271 13.823 1.00 95.06 182 GLU A C 1
ATOM 1461 O O . GLU A 1 182 ? -1.460 11.002 14.234 1.00 95.06 182 GLU A O 1
ATOM 1466 N N . GLU A 1 183 ? -0.129 12.184 12.876 1.00 95.19 183 GLU A N 1
ATOM 1467 C CA . GLU A 1 183 ? -1.224 12.887 12.209 1.00 95.19 183 GLU A CA 1
ATOM 1468 C C . GLU A 1 183 ? -1.934 11.939 11.240 1.00 95.19 183 GLU A C 1
ATOM 1470 O O . GLU A 1 183 ? -3.152 11.767 11.314 1.00 95.19 183 GLU A O 1
ATOM 1475 N N . LEU A 1 184 ? -1.160 11.244 10.402 1.00 96.31 184 LEU A N 1
ATOM 1476 C CA . LEU A 1 184 ? -1.680 10.325 9.401 1.00 96.31 184 LEU A CA 1
ATOM 1477 C C . LEU A 1 184 ? -2.459 9.171 10.037 1.00 96.31 184 LEU A C 1
ATOM 1479 O O . LEU A 1 184 ? -3.553 8.832 9.584 1.00 96.31 184 LEU A O 1
ATOM 1483 N N . ILE A 1 185 ? -1.937 8.568 11.108 1.00 96.00 185 ILE A N 1
ATOM 1484 C CA . ILE A 1 185 ? -2.618 7.431 11.734 1.00 96.00 185 ILE A CA 1
ATOM 1485 C C . ILE A 1 185 ? -3.915 7.846 12.441 1.00 96.00 185 ILE A C 1
ATOM 1487 O O . ILE A 1 185 ? -4.883 7.082 12.432 1.00 96.00 185 ILE A O 1
ATOM 1491 N N . LYS A 1 186 ? -3.975 9.061 13.007 1.00 95.56 186 LYS A N 1
ATOM 1492 C CA . LYS A 1 186 ? -5.200 9.623 13.602 1.00 95.56 186 LYS A CA 1
ATOM 1493 C C . LYS A 1 186 ? -6.241 9.971 12.550 1.00 95.56 186 LYS A C 1
ATOM 1495 O O . LYS A 1 186 ? -7.431 9.847 12.830 1.00 95.56 186 LYS A O 1
ATOM 1500 N N . GLN A 1 187 ? -5.796 10.377 11.366 1.00 95.50 187 GLN A N 1
ATOM 1501 C CA . GLN A 1 187 ? -6.663 10.653 10.233 1.00 95.50 187 GLN A CA 1
ATOM 1502 C C . GLN A 1 187 ? -7.253 9.363 9.643 1.00 95.50 187 GLN A C 1
ATOM 1504 O O . GLN A 1 187 ? -8.471 9.236 9.541 1.00 95.50 187 GLN A O 1
ATOM 1509 N N . ILE A 1 188 ? -6.405 8.376 9.323 1.00 97.19 188 ILE A N 1
ATOM 1510 C CA . ILE A 1 188 ? -6.847 7.082 8.774 1.00 97.19 188 ILE A CA 1
ATOM 1511 C C . ILE A 1 188 ? -7.710 6.332 9.796 1.00 97.19 188 ILE A C 1
ATOM 1513 O O . ILE A 1 188 ? -8.719 5.730 9.426 1.00 97.19 188 ILE A O 1
ATOM 1517 N N . ARG A 1 189 ? -7.290 6.353 11.070 1.00 95.50 189 ARG A N 1
ATOM 1518 C CA . ARG A 1 189 ? -7.905 5.683 12.227 1.00 95.50 189 ARG A CA 1
ATOM 1519 C C . ARG A 1 189 ? -8.454 4.284 11.900 1.00 95.50 189 ARG A C 1
ATOM 1521 O O . ARG A 1 189 ? -9.660 4.048 12.040 1.00 95.50 189 ARG A O 1
ATOM 1528 N N . PRO A 1 190 ? -7.592 3.350 11.459 1.00 95.00 190 PRO A N 1
ATOM 1529 C CA . PRO A 1 190 ? -8.049 2.065 10.965 1.00 95.00 190 PRO A CA 1
ATOM 1530 C C . PRO A 1 190 ? -8.577 1.177 12.089 1.00 95.00 190 PRO A C 1
ATOM 1532 O O . PRO A 1 190 ? -7.979 1.096 13.161 1.00 95.00 190 PRO A O 1
ATOM 1535 N N . LYS A 1 191 ? -9.655 0.427 11.829 1.00 89.31 191 LYS A N 1
ATOM 1536 C CA . LYS A 1 191 ? -10.067 -0.652 12.748 1.00 89.31 191 LYS A CA 1
ATOM 1537 C C . LYS A 1 191 ? -9.119 -1.842 12.662 1.00 89.31 191 LYS A C 1
ATOM 1539 O O . LYS A 1 191 ? -8.859 -2.500 13.670 1.00 89.31 191 LYS A O 1
ATOM 1544 N N . THR A 1 192 ? -8.624 -2.121 11.458 1.00 87.94 192 THR A N 1
ATOM 1545 C CA . THR A 1 192 ? -7.718 -3.232 11.167 1.00 87.94 192 THR A CA 1
ATOM 1546 C C . THR A 1 192 ? -6.487 -2.743 10.417 1.00 87.94 192 THR A C 1
ATOM 1548 O O . THR A 1 192 ? -6.601 -2.044 9.416 1.00 87.94 192 THR A O 1
ATOM 1551 N N . ALA A 1 193 ? -5.312 -3.162 10.868 1.00 85.75 193 ALA A N 1
ATOM 1552 C CA . ALA A 1 193 ? -4.029 -2.889 10.244 1.00 85.75 193 ALA A CA 1
ATOM 1553 C C . ALA A 1 193 ? -3.325 -4.197 9.865 1.00 85.75 193 ALA A C 1
ATOM 1555 O O . ALA A 1 193 ? -3.262 -5.128 10.669 1.00 85.75 193 ALA A O 1
ATOM 1556 N N . TYR A 1 194 ? -2.768 -4.265 8.657 1.00 86.69 194 TYR A N 1
ATOM 1557 C CA . TYR A 1 194 ? -2.023 -5.422 8.168 1.00 86.69 194 TYR A CA 1
ATOM 1558 C C . TYR A 1 194 ? -0.566 -5.065 7.858 1.00 86.69 194 TYR A C 1
ATOM 1560 O O . TYR A 1 194 ? -0.278 -4.296 6.944 1.00 86.69 194 TYR A O 1
ATOM 1568 N N . LEU A 1 195 ? 0.358 -5.660 8.606 1.00 81.50 195 LEU A N 1
ATOM 1569 C CA . LEU A 1 195 ? 1.805 -5.572 8.451 1.00 81.50 195 LEU A CA 1
ATOM 1570 C C . LEU A 1 195 ? 2.306 -6.731 7.586 1.00 81.50 195 LEU A C 1
ATOM 1572 O O . LEU A 1 195 ? 2.453 -7.863 8.050 1.00 81.50 195 LEU A O 1
ATOM 1576 N N . SER A 1 196 ? 2.627 -6.463 6.323 1.00 82.25 196 SER A N 1
ATOM 1577 C CA . SER A 1 196 ? 3.401 -7.433 5.548 1.00 82.25 196 SER A CA 1
ATOM 1578 C C . SER A 1 196 ? 4.853 -7.357 6.009 1.00 82.25 196 SER A C 1
ATOM 1580 O O . SER A 1 196 ? 5.563 -6.468 5.570 1.00 82.25 196 SER A O 1
ATOM 1582 N N . VAL A 1 197 ? 5.290 -8.209 6.936 1.00 74.69 197 VAL A N 1
ATOM 1583 C CA . VAL A 1 197 ? 6.649 -8.176 7.490 1.00 74.69 197 VAL A CA 1
ATOM 1584 C C . VAL A 1 197 ? 7.094 -9.568 7.931 1.00 74.69 197 VAL A C 1
ATOM 1586 O O . VAL A 1 197 ? 6.310 -10.349 8.477 1.00 74.69 197 VAL A O 1
ATOM 1589 N N . GLY A 1 198 ? 8.365 -9.874 7.685 1.00 71.06 198 GLY A N 1
ATOM 1590 C CA . GLY A 1 198 ? 9.055 -11.055 8.194 1.00 71.06 198 GLY A CA 1
ATOM 1591 C C . GLY A 1 198 ? 10.341 -10.679 8.910 1.00 71.06 198 GLY A C 1
ATOM 1592 O O . GLY A 1 198 ? 10.582 -9.504 9.184 1.00 71.06 198 GLY A O 1
ATOM 1593 N N . ASP A 1 199 ? 11.149 -11.680 9.248 1.00 71.06 199 ASP A N 1
ATOM 1594 C CA . ASP A 1 199 ? 12.467 -11.427 9.822 1.00 71.06 199 ASP A CA 1
ATOM 1595 C C . ASP A 1 199 ? 13.310 -10.614 8.833 1.00 71.06 199 ASP A C 1
ATOM 1597 O O . ASP A 1 199 ? 13.396 -10.960 7.654 1.00 71.06 199 ASP A O 1
ATOM 1601 N N . ASN A 1 200 ? 13.852 -9.488 9.288 1.00 74.12 200 ASN A N 1
ATOM 1602 C CA . ASN A 1 200 ? 14.560 -8.546 8.432 1.00 74.12 200 ASN A CA 1
ATOM 1603 C C . ASN A 1 200 ? 15.647 -7.803 9.223 1.00 74.12 200 ASN A C 1
ATOM 1605 O O . ASN A 1 200 ? 15.475 -7.541 10.417 1.00 74.12 200 ASN A O 1
ATOM 1609 N N . PRO A 1 201 ? 16.753 -7.415 8.566 1.00 73.88 201 PRO A N 1
ATOM 1610 C CA . PRO A 1 201 ? 17.850 -6.705 9.220 1.00 73.88 201 PRO A CA 1
ATOM 1611 C C . PRO A 1 201 ? 17.544 -5.220 9.479 1.00 73.88 201 PRO A C 1
ATOM 1613 O O . PRO A 1 201 ? 18.292 -4.566 10.198 1.00 73.88 201 PRO A O 1
ATOM 1616 N N . TYR A 1 202 ? 16.459 -4.682 8.911 1.00 75.12 202 TYR A N 1
ATOM 1617 C CA . TYR A 1 202 ? 16.090 -3.262 8.987 1.00 75.12 202 TYR A CA 1
ATOM 1618 C C . TYR A 1 202 ? 15.409 -2.882 10.307 1.00 75.12 202 TYR A C 1
ATOM 1620 O O . TYR A 1 202 ? 15.160 -1.705 10.569 1.00 75.12 202 TYR A O 1
ATOM 1628 N N . GLY A 1 203 ? 15.102 -3.872 11.150 1.00 76.56 203 GLY A N 1
ATOM 1629 C CA . GLY A 1 203 ? 14.411 -3.654 12.417 1.00 76.56 203 GLY A CA 1
ATOM 1630 C C . GLY A 1 203 ? 12.925 -3.342 12.244 1.00 76.56 203 GLY A C 1
ATOM 1631 O O . GLY A 1 203 ? 12.332 -2.728 13.128 1.00 76.56 203 GLY A O 1
ATOM 1632 N N . HIS A 1 204 ? 12.317 -3.742 11.123 1.00 79.31 204 HIS A N 1
ATOM 1633 C CA . HIS A 1 204 ? 10.879 -3.601 10.904 1.00 79.31 204 HIS A CA 1
ATOM 1634 C C . HIS A 1 204 ? 10.088 -4.763 11.542 1.00 79.31 204 HIS A C 1
ATOM 1636 O O . HIS A 1 204 ? 10.578 -5.896 11.580 1.00 79.31 204 HIS A O 1
ATOM 1642 N N . PRO A 1 205 ? 8.858 -4.530 12.034 1.00 78.19 205 PRO A N 1
ATOM 1643 C CA . PRO A 1 205 ? 8.209 -3.224 12.147 1.00 78.19 205 PRO A CA 1
ATOM 1644 C C . PRO A 1 205 ? 8.852 -2.371 13.253 1.00 78.19 205 PRO A C 1
ATOM 1646 O O . PRO A 1 205 ? 9.280 -2.902 14.279 1.00 78.19 205 PRO A O 1
ATOM 1649 N N . ALA A 1 206 ? 8.911 -1.056 13.039 1.00 82.06 206 ALA A N 1
ATOM 1650 C CA . ALA A 1 206 ? 9.429 -0.106 14.020 1.00 82.06 206 ALA A CA 1
ATOM 1651 C C . ALA A 1 206 ? 8.507 -0.026 15.251 1.00 82.06 206 ALA A C 1
ATOM 1653 O O . ALA A 1 206 ? 7.284 -0.139 15.133 1.00 82.06 206 ALA A O 1
ATOM 1654 N N . THR A 1 207 ? 9.085 0.186 16.437 1.00 79.31 207 THR A N 1
ATOM 1655 C CA . THR A 1 207 ? 8.320 0.208 17.701 1.00 79.31 207 THR A CA 1
ATOM 1656 C C . THR A 1 207 ? 7.326 1.371 17.715 1.00 79.31 207 THR A C 1
ATOM 1658 O O . THR A 1 207 ? 6.182 1.204 18.123 1.00 79.31 207 THR A O 1
ATOM 1661 N N . GLU A 1 208 ? 7.723 2.511 17.160 1.00 80.88 208 GLU A N 1
ATOM 1662 C CA . GLU A 1 208 ? 6.929 3.731 17.035 1.00 80.88 208 GLU A CA 1
ATOM 1663 C C . GLU A 1 208 ? 5.665 3.503 16.190 1.00 80.88 208 GLU A C 1
ATOM 1665 O O . GLU A 1 208 ? 4.589 3.994 16.521 1.00 80.88 208 GLU A O 1
ATOM 1670 N N . VAL A 1 209 ? 5.760 2.690 15.128 1.00 83.38 209 VAL A N 1
ATOM 1671 C CA . VAL A 1 209 ? 4.606 2.305 14.295 1.00 83.38 209 VAL A CA 1
ATOM 1672 C C . VAL A 1 209 ? 3.615 1.457 15.086 1.00 83.38 209 VAL A C 1
ATOM 1674 O O . VAL A 1 209 ? 2.404 1.654 14.986 1.00 83.38 209 VAL A O 1
ATOM 1677 N N . LEU A 1 210 ? 4.114 0.530 15.900 1.00 82.19 210 LEU A N 1
ATOM 1678 C CA . LEU A 1 210 ? 3.270 -0.302 16.753 1.00 82.19 210 LEU A CA 1
ATOM 1679 C C . LEU A 1 210 ? 2.572 0.535 17.833 1.00 82.19 210 LEU A C 1
ATOM 1681 O O . LEU A 1 210 ? 1.377 0.359 18.063 1.00 82.19 210 LEU A O 1
ATOM 1685 N N . GLU A 1 211 ? 3.286 1.471 18.456 1.00 79.50 211 GLU A N 1
ATOM 1686 C CA . GLU A 1 211 ? 2.727 2.393 19.451 1.00 79.50 211 GLU A CA 1
ATOM 1687 C C . GLU A 1 211 ? 1.642 3.291 18.850 1.00 79.50 211 GLU A C 1
ATOM 1689 O O . GLU A 1 211 ? 0.551 3.385 19.412 1.00 79.50 211 GLU A O 1
ATOM 1694 N N . MET A 1 212 ? 1.878 3.862 17.667 1.00 86.00 212 MET A N 1
ATOM 1695 C CA . MET A 1 212 ? 0.873 4.624 16.921 1.00 86.00 212 MET A CA 1
ATOM 1696 C C . MET A 1 212 ? -0.406 3.810 16.671 1.00 86.00 212 MET A C 1
ATOM 1698 O O . MET A 1 212 ? -1.514 4.287 16.926 1.00 86.00 212 MET A O 1
ATOM 1702 N N . LEU A 1 213 ? -0.268 2.557 16.223 1.00 84.56 213 LEU A N 1
ATOM 1703 C CA . LEU A 1 213 ? -1.402 1.658 15.973 1.00 84.56 213 LEU A CA 1
ATOM 1704 C C . LEU A 1 213 ? -2.163 1.304 17.255 1.00 84.56 213 LEU A C 1
ATOM 1706 O O . LEU A 1 213 ? -3.396 1.267 17.253 1.00 84.56 213 LEU A O 1
ATOM 1710 N N . LYS A 1 214 ? -1.438 1.092 18.358 1.00 80.81 214 LYS A N 1
ATOM 1711 C CA . LYS A 1 214 ? -2.024 0.876 19.684 1.00 80.81 214 LYS A CA 1
ATOM 1712 C C . LYS A 1 214 ? -2.826 2.095 20.136 1.00 80.81 214 LYS A C 1
ATOM 1714 O O . LYS A 1 214 ? -3.957 1.941 20.591 1.00 80.81 214 LYS A O 1
ATOM 1719 N N . ASN A 1 215 ? -2.266 3.294 19.984 1.00 83.12 215 ASN A N 1
ATOM 1720 C CA . ASN A 1 215 ? -2.872 4.543 20.448 1.00 83.12 215 ASN A CA 1
ATOM 1721 C C . ASN A 1 215 ? -4.209 4.843 19.755 1.00 83.12 215 ASN A C 1
ATOM 1723 O O . ASN A 1 215 ? -5.100 5.424 20.372 1.00 83.12 215 ASN A O 1
ATOM 1727 N N . VAL A 1 216 ? -4.382 4.409 18.503 1.00 88.75 216 VAL A N 1
ATOM 1728 C CA . VAL A 1 216 ? -5.658 4.536 17.774 1.00 88.75 216 VAL A CA 1
ATOM 1729 C C . VAL A 1 216 ? -6.590 3.328 17.943 1.00 88.75 216 VAL A C 1
ATOM 1731 O O . VAL A 1 216 ? -7.694 3.328 17.399 1.00 88.75 216 VAL A O 1
ATOM 1734 N N . GLY A 1 217 ? -6.178 2.304 18.697 1.00 83.25 217 GLY A N 1
ATOM 1735 C CA . GLY A 1 217 ? -6.973 1.103 18.966 1.00 83.25 217 GLY A CA 1
ATOM 1736 C C . GLY A 1 217 ? -7.099 0.140 17.780 1.00 83.25 217 GLY A C 1
ATOM 1737 O O . GLY A 1 217 ? -8.065 -0.625 17.719 1.00 83.25 217 GLY A O 1
ATOM 1738 N N . ALA A 1 218 ? -6.158 0.169 16.832 1.00 82.12 218 ALA A N 1
ATOM 1739 C CA . ALA A 1 218 ? -6.188 -0.693 15.654 1.00 82.12 218 ALA A CA 1
ATOM 1740 C C . ALA A 1 218 ? -5.853 -2.152 16.009 1.00 82.12 218 ALA A C 1
ATOM 1742 O O . ALA A 1 218 ? -4.913 -2.434 16.753 1.00 82.12 218 ALA A O 1
ATOM 1743 N N . LYS A 1 219 ? -6.576 -3.108 15.415 1.00 81.75 219 LYS A N 1
ATOM 1744 C CA . LYS A 1 219 ? -6.212 -4.533 15.476 1.00 81.75 219 LYS A CA 1
ATOM 1745 C C . LYS A 1 219 ? -5.123 -4.829 14.454 1.00 81.75 219 LYS A C 1
ATOM 1747 O O . LYS A 1 219 ? -5.341 -4.624 13.262 1.00 81.75 219 LYS A O 1
ATOM 1752 N N . VAL A 1 220 ? -3.981 -5.336 14.910 1.00 79.56 220 VAL A N 1
ATOM 1753 C CA . VAL A 1 220 ? -2.795 -5.531 14.066 1.00 79.56 220 VAL A CA 1
ATOM 1754 C C . VAL A 1 220 ? -2.602 -7.001 13.686 1.00 79.56 220 VAL A C 1
ATOM 1756 O O . VAL A 1 220 ? -2.526 -7.876 14.547 1.00 79.56 220 VAL A O 1
ATOM 1759 N N . TYR A 1 221 ? -2.457 -7.251 12.385 1.00 78.44 221 TYR A N 1
ATOM 1760 C CA . TYR A 1 221 ? -2.151 -8.545 11.772 1.00 78.44 221 TYR A CA 1
ATOM 1761 C C . TYR A 1 221 ? -0.789 -8.503 11.085 1.00 78.44 221 TYR A C 1
ATOM 1763 O O . TYR A 1 221 ? -0.464 -7.486 10.486 1.00 78.44 221 TYR A O 1
ATOM 1771 N N . CYS A 1 222 ? -0.019 -9.597 11.107 1.00 73.19 222 CYS A N 1
ATOM 1772 C CA . CYS A 1 222 ? 1.264 -9.677 10.396 1.00 73.19 222 CYS A CA 1
ATOM 1773 C C . CYS A 1 222 ? 1.332 -10.882 9.447 1.00 73.19 222 CYS A C 1
ATOM 1775 O O . CYS A 1 222 ? 0.748 -11.928 9.740 1.00 73.19 222 CYS A O 1
ATOM 1777 N N . SER A 1 223 ? 2.091 -10.763 8.351 1.00 70.94 223 SER A N 1
ATOM 1778 C CA . SER A 1 223 ? 2.281 -11.855 7.382 1.00 70.94 223 SER A CA 1
ATOM 1779 C C . SER A 1 223 ? 3.213 -12.971 7.872 1.00 70.94 223 SER A C 1
ATOM 1781 O O . SER A 1 223 ? 3.011 -14.130 7.506 1.00 70.94 223 SER A O 1
ATOM 1783 N N . ASN A 1 224 ? 4.221 -12.665 8.698 1.00 65.06 224 ASN A N 1
ATOM 1784 C CA . ASN A 1 224 ? 5.160 -13.661 9.219 1.00 65.06 224 ASN A CA 1
ATOM 1785 C C . ASN A 1 224 ? 5.638 -13.335 10.650 1.00 65.06 224 ASN A C 1
ATOM 1787 O O . ASN A 1 224 ? 5.310 -12.296 11.228 1.00 65.06 224 ASN A O 1
ATOM 1791 N N . ARG A 1 225 ? 6.382 -14.270 11.259 1.00 57.38 225 ARG A N 1
ATOM 1792 C CA . ARG A 1 225 ? 6.907 -14.138 12.617 1.00 57.38 225 ARG A CA 1
ATOM 1793 C C . ARG A 1 225 ? 8.075 -13.152 12.656 1.00 57.38 225 ARG A C 1
ATOM 1795 O O . ARG A 1 225 ? 9.033 -13.304 11.909 1.00 57.38 225 ARG A O 1
ATOM 1802 N N . THR A 1 226 ? 8.039 -12.225 13.605 1.00 57.66 226 THR A N 1
ATOM 1803 C CA . THR A 1 226 ? 9.157 -11.348 13.982 1.00 57.66 226 THR A CA 1
ATOM 1804 C C . THR A 1 226 ? 9.286 -11.306 15.510 1.00 57.66 226 THR A C 1
ATOM 1806 O O . THR A 1 226 ? 8.486 -11.911 16.235 1.00 57.66 226 THR A O 1
ATOM 1809 N N . LYS A 1 227 ? 10.269 -10.567 16.041 1.00 58.19 227 LYS A N 1
ATOM 1810 C CA . LYS A 1 227 ? 10.343 -10.256 17.484 1.00 58.19 227 LYS A CA 1
ATOM 1811 C C . LYS A 1 227 ? 9.042 -9.621 17.999 1.00 58.19 227 LYS A C 1
ATOM 1813 O O . LYS A 1 227 ? 8.634 -9.908 19.127 1.00 58.19 227 LYS A O 1
ATOM 1818 N N . TYR A 1 228 ? 8.400 -8.809 17.161 1.00 59.72 228 TYR A N 1
ATOM 1819 C CA . TYR A 1 228 ? 7.191 -8.041 17.460 1.00 59.72 228 TYR A CA 1
ATOM 1820 C C . TYR A 1 228 ? 5.925 -8.595 16.793 1.00 59.72 228 TYR A C 1
ATOM 1822 O O . TYR A 1 228 ? 4.861 -8.037 17.006 1.00 59.72 228 TYR A O 1
ATOM 1830 N N . CYS A 1 229 ? 6.028 -9.696 16.039 1.00 58.00 229 CYS A N 1
ATOM 1831 C CA . CYS A 1 229 ? 4.920 -10.463 15.469 1.00 58.00 229 CYS A CA 1
ATOM 1832 C C . CYS A 1 229 ? 5.082 -11.957 15.856 1.00 58.00 229 CYS A C 1
ATOM 1834 O O . CYS A 1 229 ? 5.744 -12.724 15.171 1.00 58.00 229 CYS A O 1
ATOM 1836 N N . LYS A 1 230 ? 4.535 -12.408 16.987 1.00 51.56 230 LYS A N 1
ATOM 1837 C CA . LYS A 1 230 ? 4.673 -13.731 17.607 1.00 51.56 230 LYS A CA 1
ATOM 1838 C C . LYS A 1 230 ? 3.342 -14.470 17.517 1.00 51.56 230 LYS A C 1
ATOM 1840 O O . LYS A 1 230 ? 2.271 -13.898 17.669 1.00 51.56 230 LYS A O 1
ATOM 1845 N N . ARG A 1 231 ? 3.438 -15.778 17.290 1.00 41.97 231 ARG A N 1
ATOM 1846 C CA . ARG A 1 231 ? 2.326 -16.700 17.018 1.00 41.97 231 ARG A CA 1
ATOM 1847 C C . ARG A 1 231 ? 1.663 -17.260 18.289 1.00 41.97 231 ARG A C 1
ATOM 1849 O O . ARG A 1 231 ? 0.842 -18.162 18.164 1.00 41.97 231 ARG A O 1
ATOM 1856 N N . ASP A 1 232 ? 2.016 -16.794 19.493 1.00 41.59 232 ASP A N 1
ATOM 1857 C CA . ASP A 1 232 ? 1.604 -17.435 20.756 1.00 41.59 232 ASP A CA 1
ATOM 1858 C C . ASP A 1 232 ? 0.123 -17.204 21.084 1.00 41.59 232 ASP A C 1
ATOM 1860 O O . ASP A 1 232 ? -0.284 -16.339 21.851 1.00 41.59 232 ASP A O 1
ATOM 1864 N N . CYS A 1 233 ? -0.688 -18.053 20.469 1.00 35.97 233 CYS A N 1
ATOM 1865 C CA . CYS A 1 233 ? -2.132 -18.105 20.527 1.00 35.97 233 CYS A CA 1
ATOM 1866 C C . CYS A 1 233 ? -2.570 -19.185 21.538 1.00 35.97 233 CYS A C 1
ATOM 1868 O O . CYS A 1 233 ? -2.743 -20.343 21.147 1.00 35.97 233 CYS A O 1
ATOM 1870 N N . LYS A 1 234 ? -2.773 -18.862 22.826 1.00 32.59 234 LYS A N 1
ATOM 1871 C CA . LYS A 1 234 ? -3.401 -19.813 23.773 1.00 32.59 234 LYS A CA 1
ATOM 1872 C C . LYS A 1 234 ? -4.920 -19.867 23.550 1.00 32.59 234 LYS A C 1
ATOM 1874 O O . LYS A 1 234 ? -5.598 -18.847 23.520 1.00 32.59 234 LYS A O 1
ATOM 1879 N N . TYR A 1 235 ? -5.446 -21.075 23.336 1.00 30.53 235 TYR A N 1
ATOM 1880 C CA . TYR A 1 235 ? -6.870 -21.360 23.136 1.00 30.53 235 TYR A CA 1
ATOM 1881 C C . TYR A 1 235 ? -7.628 -21.254 24.466 1.00 30.53 235 TYR A C 1
ATOM 1883 O O . TYR A 1 235 ? -7.500 -22.139 25.305 1.00 30.53 235 TYR A O 1
ATOM 1891 N N . ASN A 1 236 ? -8.437 -20.206 24.632 1.00 31.16 236 ASN A N 1
ATOM 1892 C CA . ASN A 1 236 ? -9.458 -20.132 25.677 1.00 31.16 236 ASN A CA 1
ATOM 1893 C C . ASN A 1 236 ? -10.805 -20.335 24.984 1.00 31.16 236 ASN A C 1
ATOM 1895 O O . ASN A 1 236 ? -11.258 -19.460 24.250 1.00 31.16 236 ASN A O 1
ATOM 1899 N N . GLY A 1 237 ? -11.355 -21.544 25.108 1.00 32.84 237 GLY A N 1
ATOM 1900 C CA . GLY A 1 237 ? -12.509 -21.998 24.339 1.00 32.84 237 GLY A CA 1
ATOM 1901 C C . GLY A 1 237 ? -13.678 -21.018 24.385 1.00 32.84 237 GLY A C 1
ATOM 1902 O O . GLY A 1 237 ? -14.064 -20.610 25.466 1.00 32.84 237 GLY A O 1
ATOM 1903 N N . PHE A 1 238 ? -14.180 -20.637 23.206 1.00 24.16 238 PHE A N 1
ATOM 1904 C CA . PHE A 1 238 ? -15.594 -20.502 22.818 1.00 24.16 238 PHE A CA 1
ATOM 1905 C C . PHE A 1 238 ? -15.673 -19.868 21.407 1.00 24.16 238 PHE A C 1
ATOM 1907 O O . PHE A 1 238 ? -15.204 -18.754 21.193 1.00 24.16 238 PHE A O 1
ATOM 1914 N N . GLY A 1 239 ? -16.297 -20.573 20.448 1.00 28.16 239 GLY A N 1
ATOM 1915 C CA . GLY A 1 239 ? -16.879 -19.988 19.223 1.00 28.16 239 GLY A CA 1
ATOM 1916 C C . GLY A 1 239 ? -16.067 -20.075 17.916 1.00 28.16 239 GLY A C 1
ATOM 1917 O O . GLY A 1 239 ? -15.264 -19.196 17.606 1.00 28.16 239 GLY A O 1
ATOM 1918 N N . ASN A 1 240 ? -16.366 -21.098 17.105 1.00 30.83 240 ASN A N 1
ATOM 1919 C CA . ASN A 1 240 ? -15.875 -21.317 15.735 1.00 30.83 240 ASN A CA 1
ATOM 1920 C C . ASN A 1 240 ? -16.351 -20.246 14.736 1.00 30.83 240 ASN A C 1
ATOM 1922 O O . ASN A 1 240 ? -17.503 -19.829 14.809 1.00 30.83 240 ASN A O 1
ATOM 1926 N N . LEU A 1 241 ? -15.499 -19.901 13.758 1.00 24.16 241 LEU A N 1
ATOM 1927 C CA . LEU A 1 241 ? -15.855 -19.630 12.349 1.00 24.16 241 LEU A CA 1
ATOM 1928 C C . LEU A 1 241 ? -14.558 -19.493 11.520 1.00 24.16 241 LEU A C 1
ATOM 1930 O O . LEU A 1 241 ? -13.845 -18.501 11.636 1.00 24.16 241 LEU A O 1
ATOM 1934 N N . CYS A 1 242 ? -14.264 -20.514 10.706 1.00 27.36 242 CYS A N 1
ATOM 1935 C CA . CYS A 1 242 ? -13.121 -20.625 9.788 1.00 27.36 242 CYS A CA 1
ATOM 1936 C C . CYS A 1 242 ? -13.633 -20.984 8.379 1.00 27.36 242 CYS A C 1
ATOM 1938 O O . CYS A 1 242 ? -14.454 -21.892 8.298 1.00 27.36 242 CYS A O 1
ATOM 1940 N N . HIS A 1 243 ? -13.106 -20.381 7.299 1.00 27.22 243 HIS A N 1
ATOM 1941 C CA . HIS A 1 243 ? -13.096 -20.913 5.908 1.00 27.22 243 HIS A CA 1
ATOM 1942 C C . HIS A 1 243 ? -12.057 -20.168 5.033 1.00 27.22 243 HIS A C 1
ATOM 1944 O O . HIS A 1 243 ? -11.677 -19.065 5.411 1.00 27.22 243 HIS A O 1
ATOM 1950 N N . ARG A 1 244 ? -11.505 -20.687 3.909 1.00 24.73 244 ARG A N 1
ATOM 1951 C CA . ARG A 1 244 ? -11.903 -21.734 2.918 1.00 24.73 244 ARG A CA 1
ATOM 1952 C C . ARG A 1 244 ? -10.840 -22.858 2.740 1.00 24.73 244 ARG A C 1
ATOM 1954 O O . ARG A 1 244 ? -9.770 -22.781 3.332 1.00 24.73 244 ARG A O 1
ATOM 1961 N N . LYS A 1 245 ? -11.178 -23.928 1.999 1.00 31.59 245 LYS A N 1
ATOM 1962 C CA . LYS A 1 245 ? -10.711 -25.330 2.161 1.00 31.59 245 LYS A CA 1
ATOM 1963 C C . LYS A 1 245 ? -10.181 -25.984 0.861 1.00 31.59 245 LYS A C 1
ATOM 1965 O O . LYS A 1 245 ? -10.170 -27.204 0.773 1.00 31.59 245 LYS A O 1
ATOM 1970 N N . ASP A 1 246 ? -9.815 -25.215 -0.160 1.00 28.86 246 ASP A N 1
ATOM 1971 C CA . ASP A 1 246 ? -9.773 -25.712 -1.548 1.00 28.86 246 ASP A CA 1
ATOM 1972 C C . ASP A 1 246 ? -8.439 -25.566 -2.307 1.00 28.86 246 ASP A C 1
ATOM 1974 O O . ASP A 1 246 ? -8.369 -25.941 -3.474 1.00 28.86 246 ASP A O 1
ATOM 1978 N N . LYS A 1 247 ? -7.342 -25.158 -1.658 1.00 29.25 247 LYS A N 1
ATOM 1979 C CA . LYS A 1 247 ? -5.978 -25.414 -2.164 1.00 29.25 247 LYS A CA 1
ATOM 1980 C C . LYS A 1 247 ? -5.054 -25.778 -1.008 1.00 29.25 247 LYS A C 1
ATOM 1982 O O . LYS A 1 247 ? -5.063 -25.093 0.015 1.00 29.25 247 LYS A O 1
ATOM 1987 N N . ASP A 1 248 ? -4.279 -26.850 -1.170 1.00 29.23 248 ASP A N 1
ATOM 1988 C CA . ASP A 1 248 ? -3.263 -27.237 -0.192 1.00 29.23 248 ASP A CA 1
ATOM 1989 C C . ASP A 1 248 ? -2.309 -26.052 0.046 1.00 29.23 248 ASP A C 1
ATOM 1991 O O . ASP A 1 248 ? -1.738 -25.511 -0.909 1.00 29.23 248 ASP A O 1
ATOM 1995 N N . PRO A 1 249 ? -2.123 -25.604 1.300 1.00 35.06 249 PRO A N 1
ATOM 1996 C CA . PRO A 1 249 ? -1.049 -24.685 1.628 1.00 35.06 249 PRO A CA 1
ATOM 1997 C C . PRO A 1 249 ? 0.292 -25.340 1.270 1.00 35.06 249 PRO A C 1
ATOM 1999 O O . PRO A 1 249 ? 0.456 -26.548 1.441 1.00 35.06 249 PRO A O 1
ATOM 2002 N N . ARG A 1 250 ? 1.272 -24.546 0.814 1.00 34.19 250 ARG A N 1
ATOM 2003 C CA . ARG A 1 250 ? 2.656 -25.009 0.587 1.00 34.19 250 ARG A CA 1
ATOM 2004 C C . ARG A 1 250 ? 3.125 -25.904 1.751 1.00 34.19 250 ARG A C 1
ATOM 2006 O O . ARG A 1 250 ? 2.765 -25.602 2.895 1.00 34.19 250 ARG A O 1
ATOM 2013 N N . PRO A 1 251 ? 3.944 -26.950 1.515 1.00 27.70 251 PRO A N 1
ATOM 2014 C CA . PRO A 1 251 ? 4.421 -27.822 2.586 1.00 27.70 251 PRO A CA 1
ATOM 2015 C C . PRO A 1 251 ? 4.979 -26.969 3.737 1.00 27.70 251 PRO A C 1
ATOM 2017 O O . PRO A 1 251 ? 5.864 -26.145 3.514 1.00 27.70 251 PRO A O 1
ATOM 2020 N N . ASN A 1 252 ? 4.414 -27.135 4.942 1.00 35.72 252 ASN A N 1
ATOM 2021 C CA . ASN A 1 252 ? 4.671 -26.385 6.192 1.00 35.72 252 ASN A CA 1
ATOM 2022 C C . ASN A 1 252 ? 3.806 -25.141 6.498 1.00 35.72 252 ASN A C 1
ATOM 2024 O O . ASN A 1 252 ? 4.001 -24.512 7.542 1.00 35.72 252 ASN A O 1
ATOM 2028 N N . TRP A 1 253 ? 2.799 -24.803 5.691 1.00 31.97 253 TRP A N 1
ATOM 2029 C CA . TRP A 1 253 ? 1.824 -23.763 6.046 1.00 31.97 253 TRP A CA 1
ATOM 2030 C C . TRP A 1 253 ? 0.648 -24.338 6.850 1.00 31.97 253 TRP A C 1
ATOM 2032 O O . TRP A 1 253 ? -0.193 -25.064 6.331 1.00 31.97 253 TRP A O 1
ATOM 2042 N N . LYS A 1 254 ? 0.554 -23.979 8.137 1.00 33.34 254 LYS A N 1
ATOM 2043 C CA . LYS A 1 254 ? -0.662 -24.184 8.946 1.00 33.34 254 LYS A CA 1
ATOM 2044 C C . LYS A 1 254 ? -1.444 -22.868 9.034 1.00 33.34 254 LYS A C 1
ATOM 2046 O O . LYS A 1 254 ? -0.825 -21.886 9.461 1.00 33.34 254 LYS A O 1
ATOM 2051 N N . PRO A 1 255 ? -2.752 -22.838 8.705 1.00 33.19 255 PRO A N 1
ATOM 2052 C CA . PRO A 1 255 ? -3.571 -21.642 8.858 1.00 33.19 255 PRO A CA 1
ATOM 2053 C C . PRO A 1 255 ? -3.534 -21.146 10.308 1.00 33.19 255 PRO A C 1
ATOM 2055 O O . PRO A 1 255 ? -3.590 -21.940 11.251 1.00 33.19 255 PRO A O 1
ATOM 2058 N N . VAL A 1 256 ? -3.385 -19.833 10.479 1.00 34.84 256 VAL A N 1
ATOM 2059 C CA . VAL A 1 256 ? -3.391 -19.168 11.786 1.00 34.84 256 VAL A CA 1
ATOM 2060 C C . VAL A 1 256 ? -4.732 -18.478 11.965 1.00 34.84 256 VAL A C 1
ATOM 2062 O O . VAL A 1 256 ? -5.211 -17.780 11.078 1.00 34.84 256 VAL A O 1
ATOM 2065 N N . ASP A 1 257 ? -5.330 -18.707 13.126 1.00 35.91 257 ASP A N 1
ATOM 2066 C CA . ASP A 1 257 ? -6.559 -18.071 13.576 1.00 35.91 257 ASP A CA 1
ATOM 2067 C C . ASP A 1 257 ? -6.359 -16.548 13.700 1.00 35.91 257 ASP A C 1
ATOM 2069 O O . ASP A 1 257 ? -5.630 -16.072 14.575 1.00 35.91 257 ASP A O 1
ATOM 2073 N N . SER A 1 258 ? -7.024 -15.775 12.837 1.00 34.56 258 SER A N 1
ATOM 2074 C CA . SER A 1 258 ? -7.017 -14.307 12.862 1.00 34.56 258 SER A CA 1
ATOM 2075 C C . SER A 1 258 ? -7.761 -13.713 14.072 1.00 34.56 258 SER A C 1
ATOM 2077 O O . SER A 1 258 ? -7.735 -12.504 14.285 1.00 34.56 258 SER A O 1
ATOM 2079 N N . LYS A 1 259 ? -8.389 -14.517 14.936 1.00 34.78 259 LYS A N 1
ATOM 2080 C CA . LYS A 1 259 ? -8.829 -14.046 16.260 1.00 34.78 259 LYS A CA 1
ATOM 2081 C C . LYS A 1 259 ? -7.748 -14.178 17.330 1.00 34.78 259 LYS A C 1
ATOM 2083 O O . LYS A 1 259 ? -7.886 -13.575 18.389 1.00 34.78 259 LYS A O 1
ATOM 2088 N N . LYS A 1 260 ? -6.680 -14.940 17.070 1.00 33.75 260 LYS A N 1
ATOM 2089 C CA . LYS A 1 260 ? -5.577 -15.150 18.020 1.00 33.75 260 LYS A CA 1
ATOM 2090 C C . LYS A 1 260 ? -4.278 -14.440 17.638 1.00 33.75 260 LYS A C 1
ATOM 2092 O O . LYS A 1 260 ? -3.407 -14.295 18.487 1.00 33.75 260 LYS A O 1
ATOM 2097 N N . CYS A 1 261 ? -4.184 -13.887 16.430 1.00 34.12 261 CYS A N 1
ATOM 2098 C CA . CYS A 1 261 ? -3.271 -12.778 16.140 1.00 34.12 261 CYS A CA 1
ATOM 2099 C C . CYS A 1 261 ? -3.838 -11.467 16.707 1.00 34.12 261 CYS A C 1
ATOM 2101 O O . CYS A 1 261 ? -4.076 -10.516 15.975 1.00 34.12 261 CYS A O 1
ATOM 2103 N N . LEU A 1 262 ? -4.095 -11.430 18.012 1.00 36.94 262 LEU A N 1
ATOM 2104 C CA . LEU A 1 262 ? -4.190 -10.170 18.726 1.00 36.94 262 LEU A CA 1
ATOM 2105 C C . LEU A 1 262 ? -2.840 -9.973 19.388 1.00 36.94 262 LEU A C 1
ATOM 2107 O O . LEU A 1 262 ? -2.561 -10.502 20.463 1.00 36.94 262 LEU A O 1
ATOM 2111 N N . TYR A 1 263 ? -2.007 -9.176 18.735 1.00 36.59 263 TYR A N 1
ATOM 2112 C CA . TYR A 1 263 ? -1.195 -8.269 19.515 1.00 36.59 263 TYR A CA 1
ATOM 2113 C C . TYR A 1 263 ? -2.155 -7.365 20.284 1.00 36.59 263 TYR A C 1
ATOM 2115 O O . TYR A 1 263 ? -2.593 -6.339 19.778 1.00 36.59 263 TYR A O 1
ATOM 2123 N N . ASN A 1 264 ? -2.513 -7.772 21.501 1.00 32.03 264 ASN A N 1
ATOM 2124 C CA . ASN A 1 264 ? -2.764 -6.779 22.529 1.00 32.03 264 ASN A CA 1
ATOM 2125 C C . ASN A 1 264 ? -1.392 -6.191 22.843 1.00 32.03 264 ASN A C 1
ATOM 2127 O O . ASN A 1 264 ? -0.631 -6.763 23.626 1.00 32.03 264 ASN A O 1
ATOM 2131 N N . LEU A 1 265 ? -1.049 -5.115 22.141 1.00 36.34 265 LEU A N 1
ATOM 2132 C CA . LEU A 1 265 ? -0.086 -4.162 22.665 1.00 36.34 265 LEU A CA 1
ATOM 2133 C C . LEU A 1 265 ? -0.656 -3.536 23.935 1.00 36.34 265 LEU A C 1
ATOM 2135 O O . LEU A 1 265 ? -1.866 -3.228 23.971 1.00 36.34 265 LEU A O 1
#

Radius of gyration: 20.22 Å; chains: 1; bounding box: 54×42×51 Å